Protein AF-A0A5A7S5S2-F1 (afdb_monomer)

Radius of gyration: 29.81 Å; Cα contacts (8 Å, |Δi|>4): 271; chains: 1; bounding box: 76×68×66 Å

Foldseek 3Di:
DPDDDDDAAPPRDPVVNLVVLLVVLLVCLVPQKDKDFPVNLVVSQVVNQVLLVLLLVLDPVSLVVNCVRHVDVVSSCSSNVPSNVLCNQPDTPQKDKAWDQADPPPSGTMIMIGGDNDDVVVVVVVVVVVVVVVVVVVVVVVVVVVPPPPDDDDDDDDDDDDDDDDDDDDPDDDDDDDDDDPDQPQKDAQDPVLDDDPQFQKAADPVQLAIDHPPDPCSVVDRGRMTGNDPVSSVVVVRDHDPVPDDD

Sequence (248 aa):
MPKPKKGARFGGSASHQKAIFANLATALFEHGRITTTESKAKALRPYAEKLVTHAKAGTLAHRREVLKVIRNKDVVHALFAEIGPSFADRDGGYTRIIKTVPRKGDNAPMAIIELVREKTASNEATRATRAAASKKATAAAAADDQNVVAAVEADATEAEVANADAVAEGVTDESSAAAATELPAGAHAPLEDGSQPEGFPIKGNADSKLYHVPDSRFYNSTVAEIWFATADDAEAAGYLLPPSQRES

Solvent-accessible surface area (backbone atoms only — not comparable to full-atom values): 15188 Å² total; per-residue (Å²): 131,63,87,76,78,83,74,88,50,55,83,77,34,74,68,47,30,51,51,54,49,32,52,52,46,46,49,30,67,66,64,38,52,42,79,43,43,38,72,56,48,65,63,40,47,63,51,47,48,52,53,46,53,37,20,50,66,65,43,75,69,37,54,56,57,47,49,75,58,42,80,56,63,66,51,53,44,47,37,46,72,49,53,8,61,75,42,64,85,46,95,66,79,54,63,47,79,46,81,50,75,54,40,89,91,80,63,45,56,23,19,36,38,30,57,63,84,75,61,54,72,66,48,52,57,53,47,51,52,50,53,51,51,51,51,50,52,53,52,52,58,60,59,58,70,72,67,70,87,83,74,90,78,86,87,89,80,89,82,87,87,83,90,86,80,85,85,82,89,80,91,77,86,87,83,89,90,82,79,92,68,89,67,54,79,59,50,43,72,54,43,100,82,68,48,83,57,91,77,30,68,26,36,24,30,76,90,77,34,32,41,34,49,73,91,43,95,55,36,86,78,55,76,53,61,32,27,15,50,47,72,67,37,34,44,75,68,65,28,38,70,47,80,92,70,50,86,129

Structure (mmCIF, N/CA/C/O backbone):
data_AF-A0A5A7S5S2-F1
#
_entry.id   AF-A0A5A7S5S2-F1
#
loop_
_atom_site.group_PDB
_atom_site.id
_atom_site.type_symbol
_atom_site.label_atom_id
_atom_site.label_alt_id
_atom_site.label_comp_id
_atom_site.label_asym_id
_atom_site.label_entity_id
_atom_site.label_seq_id
_atom_site.pdbx_PDB_ins_code
_atom_site.Cartn_x
_atom_site.Cartn_y
_atom_site.Cartn_z
_atom_site.occupancy
_atom_site.B_iso_or_equiv
_atom_site.auth_seq_id
_atom_site.auth_comp_id
_atom_site.auth_asym_id
_atom_site.auth_atom_id
_atom_site.pdbx_PDB_model_num
ATOM 1 N N . MET A 1 1 ? 4.058 13.117 6.324 1.00 59.97 1 MET A N 1
ATOM 2 C CA . MET A 1 1 ? 4.806 12.327 5.305 1.00 59.97 1 MET A CA 1
ATOM 3 C C . MET A 1 1 ? 5.919 11.507 5.963 1.00 59.97 1 MET A C 1
ATOM 5 O O . MET A 1 1 ? 6.352 11.876 7.048 1.00 59.97 1 MET A O 1
ATOM 9 N N . PRO A 1 2 ? 6.326 10.346 5.420 1.00 80.44 2 PRO A N 1
ATOM 10 C CA . PRO A 1 2 ? 7.501 9.610 5.899 1.00 80.44 2 PRO A CA 1
ATOM 11 C C . PRO A 1 2 ? 8.802 10.374 5.602 1.00 80.44 2 PRO A C 1
ATOM 13 O O . PRO A 1 2 ? 8.800 11.301 4.788 1.00 80.44 2 PRO A O 1
ATOM 16 N N . LYS A 1 3 ? 9.905 9.983 6.258 1.00 88.50 3 LYS A N 1
ATOM 17 C CA . LYS A 1 3 ? 11.232 10.572 6.026 1.00 88.50 3 LYS A CA 1
ATOM 18 C C . LYS A 1 3 ? 11.560 10.510 4.527 1.00 88.50 3 LYS A C 1
ATOM 20 O O . LYS A 1 3 ? 11.488 9.424 3.945 1.00 88.50 3 LYS A O 1
ATOM 25 N N . PRO A 1 4 ? 11.903 11.635 3.880 1.00 86.94 4 PRO A N 1
ATOM 26 C CA . PRO A 1 4 ? 12.200 11.627 2.459 1.00 86.94 4 PRO A CA 1
ATOM 27 C C . PRO A 1 4 ? 13.429 10.757 2.183 1.00 86.94 4 PRO A C 1
ATOM 29 O O . PRO A 1 4 ? 14.418 10.792 2.915 1.00 86.94 4 PRO A O 1
ATOM 32 N N . LYS A 1 5 ? 13.375 9.986 1.090 1.00 86.62 5 LYS A N 1
ATOM 33 C CA . LYS A 1 5 ? 14.526 9.213 0.599 1.00 86.62 5 LYS A CA 1
ATOM 34 C C . LYS A 1 5 ? 15.728 10.145 0.379 1.00 86.62 5 LYS A C 1
ATOM 36 O O . LYS A 1 5 ? 15.541 11.224 -0.188 1.00 86.62 5 LYS A O 1
ATOM 41 N N . LYS A 1 6 ? 16.921 9.717 0.802 1.00 90.12 6 LYS A N 1
ATOM 42 C CA . LYS A 1 6 ? 18.202 10.335 0.424 1.00 90.12 6 LYS A CA 1
ATOM 43 C C . LYS A 1 6 ? 18.625 9.803 -0.955 1.00 90.12 6 LYS A C 1
ATOM 45 O O . LYS A 1 6 ? 18.537 8.599 -1.186 1.00 90.12 6 LYS A O 1
ATOM 50 N N . GLY A 1 7 ? 19.052 10.685 -1.858 1.00 90.31 7 GLY A N 1
ATOM 51 C CA . GLY A 1 7 ? 19.433 10.336 -3.233 1.00 90.31 7 GLY A CA 1
ATOM 52 C C . GLY A 1 7 ? 18.264 10.294 -4.227 1.00 90.31 7 GLY A C 1
ATOM 53 O O . GLY A 1 7 ? 17.190 10.849 -3.973 1.00 90.31 7 GLY A O 1
ATOM 54 N N . ALA A 1 8 ? 18.486 9.636 -5.369 1.00 92.38 8 ALA A N 1
ATOM 55 C CA . ALA A 1 8 ? 17.553 9.617 -6.495 1.00 92.38 8 ALA A CA 1
ATOM 56 C C . ALA A 1 8 ? 16.168 9.058 -6.120 1.00 92.38 8 ALA A C 1
ATOM 58 O O . ALA A 1 8 ? 16.035 8.058 -5.399 1.00 92.38 8 ALA A O 1
ATOM 59 N N . ARG A 1 9 ? 15.119 9.712 -6.627 1.00 93.62 9 ARG A N 1
ATOM 60 C CA . ARG A 1 9 ? 13.711 9.346 -6.410 1.00 93.62 9 ARG A CA 1
ATOM 61 C C . ARG A 1 9 ? 13.328 8.134 -7.262 1.00 93.62 9 ARG A C 1
ATOM 63 O O . ARG A 1 9 ? 13.942 7.862 -8.290 1.00 93.62 9 ARG A O 1
ATOM 70 N N . PHE A 1 10 ? 12.317 7.385 -6.829 1.00 93.12 10 PHE A N 1
ATOM 71 C CA . PHE A 1 10 ? 11.791 6.283 -7.645 1.00 93.12 10 PHE A CA 1
ATOM 72 C C . PHE A 1 10 ? 11.030 6.848 -8.850 1.00 93.12 10 PHE A C 1
ATOM 74 O O . PHE A 1 10 ? 10.242 7.773 -8.687 1.00 93.12 10 PHE A O 1
ATOM 81 N N . GLY A 1 11 ? 11.264 6.306 -10.048 1.00 92.19 11 GLY A N 1
ATOM 82 C CA . GLY A 1 11 ? 10.633 6.811 -11.275 1.00 92.19 11 GLY A CA 1
ATOM 83 C C . GLY A 1 11 ? 11.195 8.148 -11.780 1.00 92.19 11 GLY A C 1
ATOM 84 O O . GLY A 1 11 ? 10.551 8.806 -12.590 1.00 92.19 11 GLY A O 1
ATOM 85 N N . GLY A 1 12 ? 12.366 8.577 -11.292 1.00 93.38 12 GLY A N 1
ATOM 86 C CA . GLY A 1 12 ? 13.094 9.755 -11.783 1.00 93.38 12 GLY A CA 1
ATOM 87 C C . GLY A 1 12 ? 12.667 11.094 -11.171 1.00 93.38 12 GLY A C 1
ATOM 88 O O . GLY A 1 12 ? 13.516 11.951 -10.947 1.00 93.38 12 GLY A O 1
ATOM 89 N N . SER A 1 13 ? 11.392 11.269 -10.808 1.00 95.12 13 SER A N 1
ATOM 90 C CA . SER A 1 13 ? 10.869 12.531 -10.263 1.00 95.12 13 SER A CA 1
ATOM 91 C C . SER A 1 13 ? 10.070 12.350 -8.967 1.00 95.12 13 SER A C 1
ATOM 93 O O . SER A 1 13 ? 9.613 11.259 -8.619 1.00 95.12 13 SER A O 1
ATOM 95 N N . ALA A 1 14 ? 9.884 13.441 -8.217 1.00 93.56 14 ALA A N 1
ATOM 96 C CA . ALA A 1 14 ? 9.112 13.417 -6.973 1.00 93.56 14 ALA A CA 1
ATOM 97 C C . ALA A 1 14 ? 7.609 13.180 -7.207 1.00 93.56 14 ALA A C 1
ATOM 99 O O . ALA A 1 14 ? 6.961 12.526 -6.388 1.00 93.56 14 ALA A O 1
ATOM 100 N N . SER A 1 15 ? 7.052 13.696 -8.307 1.00 95.06 15 SER A N 1
ATOM 101 C CA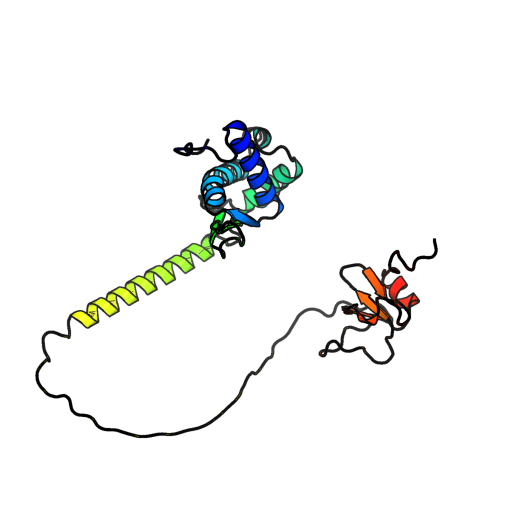 . SER A 1 15 ? 5.654 13.468 -8.690 1.00 95.06 15 SER A CA 1
ATOM 102 C C . SER A 1 15 ? 5.418 12.004 -9.056 1.00 95.06 15 SER A C 1
ATOM 104 O O . SER A 1 15 ? 4.487 11.391 -8.534 1.00 95.06 15 SER A O 1
ATOM 106 N N . HIS A 1 16 ? 6.310 11.412 -9.854 1.00 96.38 16 HIS A N 1
ATOM 107 C CA . HIS A 1 16 ? 6.206 10.010 -10.246 1.00 96.38 16 HIS A CA 1
ATOM 108 C C . HIS A 1 16 ? 6.364 9.077 -9.039 1.00 96.38 16 HIS A C 1
ATOM 110 O O . HIS A 1 16 ? 5.568 8.157 -8.862 1.00 96.38 16 HIS A O 1
ATOM 116 N N . GLN A 1 17 ? 7.301 9.364 -8.128 1.00 95.19 17 GLN A N 1
ATOM 117 C CA . GLN A 1 17 ? 7.431 8.592 -6.891 1.00 95.19 17 GLN A CA 1
ATOM 118 C C . GLN A 1 17 ? 6.134 8.588 -6.061 1.00 95.19 17 GLN A C 1
ATOM 120 O O . GLN A 1 17 ? 5.762 7.547 -5.518 1.00 95.19 17 GLN A O 1
ATOM 125 N N . LYS A 1 18 ? 5.447 9.735 -5.951 1.00 94.19 18 LYS A N 1
ATOM 126 C CA . LYS A 1 18 ? 4.162 9.822 -5.236 1.00 94.19 18 LYS A CA 1
ATOM 127 C C . LYS A 1 18 ? 3.100 8.938 -5.894 1.00 94.19 18 LYS A C 1
ATOM 129 O O . LYS A 1 18 ? 2.412 8.217 -5.179 1.00 94.19 18 LYS A O 1
ATOM 134 N N . ALA A 1 19 ? 3.005 8.956 -7.224 1.00 95.88 19 ALA A N 1
ATOM 135 C CA . ALA A 1 19 ? 2.066 8.116 -7.968 1.00 95.88 19 ALA A CA 1
ATOM 136 C C . ALA A 1 19 ? 2.369 6.617 -7.797 1.00 95.88 19 ALA A C 1
ATOM 138 O O . ALA A 1 19 ? 1.467 5.841 -7.498 1.00 95.88 19 ALA A O 1
ATOM 139 N N . ILE A 1 20 ? 3.646 6.220 -7.881 1.00 96.31 20 ILE A N 1
ATOM 140 C CA . ILE A 1 20 ? 4.076 4.830 -7.660 1.00 96.31 20 ILE A CA 1
ATOM 141 C C . ILE A 1 20 ? 3.638 4.341 -6.275 1.00 96.31 20 ILE A C 1
ATOM 143 O O . ILE A 1 20 ? 3.109 3.241 -6.154 1.00 96.31 20 ILE A O 1
ATOM 147 N N . PHE A 1 21 ? 3.846 5.138 -5.225 1.00 95.94 21 PHE A N 1
ATOM 148 C CA . PHE A 1 21 ? 3.463 4.734 -3.870 1.00 95.94 21 PHE A CA 1
ATOM 149 C C . PHE A 1 21 ? 1.956 4.737 -3.633 1.00 95.94 21 PHE A C 1
ATOM 151 O O . PHE A 1 21 ? 1.479 3.851 -2.932 1.00 95.94 21 PHE A O 1
ATOM 158 N N . ALA A 1 22 ? 1.208 5.664 -4.234 1.00 96.81 22 ALA A N 1
ATOM 159 C CA . ALA A 1 22 ? -0.251 5.632 -4.184 1.00 96.81 22 ALA A CA 1
ATOM 160 C C . ALA A 1 22 ? -0.797 4.350 -4.836 1.00 96.81 22 ALA A C 1
ATOM 162 O O . ALA A 1 22 ? -1.612 3.656 -4.231 1.00 96.81 22 ALA A O 1
ATOM 163 N N . ASN A 1 23 ? -0.283 3.982 -6.014 1.00 97.44 23 ASN A N 1
ATOM 164 C CA . ASN A 1 23 ? -0.703 2.772 -6.722 1.00 97.44 23 ASN A CA 1
ATOM 165 C C . ASN A 1 23 ? -0.304 1.500 -5.963 1.00 97.44 23 ASN A C 1
ATOM 167 O O . ASN A 1 23 ? -1.125 0.606 -5.795 1.00 97.44 23 ASN A O 1
ATOM 171 N N . LEU A 1 24 ? 0.926 1.430 -5.438 1.00 97.69 24 LEU A N 1
ATOM 172 C CA . LEU A 1 24 ? 1.369 0.279 -4.644 1.00 97.69 24 LEU A CA 1
ATOM 173 C C . LEU A 1 24 ? 0.587 0.130 -3.333 1.00 97.69 24 LEU A C 1
ATOM 175 O O . LEU A 1 24 ? 0.292 -0.991 -2.940 1.00 97.69 24 LEU A O 1
ATOM 179 N N . ALA A 1 25 ? 0.256 1.231 -2.652 1.00 97.44 25 ALA A N 1
ATOM 180 C CA . ALA A 1 25 ? -0.578 1.180 -1.452 1.00 97.44 25 ALA A CA 1
ATOM 181 C C . ALA A 1 25 ? -2.005 0.727 -1.784 1.00 97.44 25 ALA A C 1
ATOM 183 O O . ALA A 1 25 ? -2.561 -0.084 -1.054 1.00 97.44 25 ALA A O 1
ATOM 184 N N . THR A 1 26 ? -2.562 1.207 -2.901 1.00 98.06 26 THR A N 1
ATOM 185 C CA . THR A 1 26 ? -3.885 0.786 -3.386 1.00 98.06 26 THR A CA 1
ATOM 186 C C . THR A 1 26 ? -3.904 -0.724 -3.630 1.00 98.06 26 THR A C 1
ATOM 188 O O . THR A 1 26 ? -4.699 -1.418 -3.009 1.00 98.06 26 THR A O 1
ATOM 191 N N . ALA A 1 27 ? -2.947 -1.245 -4.405 1.00 97.94 27 ALA A N 1
ATOM 192 C CA . ALA A 1 27 ? -2.833 -2.679 -4.682 1.00 97.94 27 ALA A CA 1
ATOM 193 C C . ALA A 1 27 ? -2.570 -3.521 -3.419 1.00 97.94 27 ALA A C 1
ATOM 195 O O . ALA A 1 27 ? -3.074 -4.634 -3.291 1.00 97.94 27 ALA A O 1
ATOM 196 N N . LEU A 1 28 ? -1.786 -3.001 -2.464 1.00 97.62 28 LEU A N 1
ATOM 197 C CA . LEU A 1 28 ? -1.538 -3.685 -1.193 1.00 97.62 28 LEU A CA 1
ATOM 198 C C . LEU A 1 28 ? -2.816 -3.831 -0.364 1.00 97.62 28 LEU A C 1
ATOM 200 O O . LEU A 1 28 ? -3.008 -4.876 0.244 1.00 97.62 28 LEU A O 1
ATOM 204 N N . PHE A 1 29 ? -3.664 -2.805 -0.306 1.00 97.25 29 PHE A N 1
ATOM 205 C CA . PHE A 1 29 ? -4.912 -2.873 0.457 1.00 97.25 29 PHE A CA 1
ATOM 206 C C . PHE A 1 29 ? -6.007 -3.650 -0.269 1.00 97.25 29 PHE A C 1
ATOM 208 O O . PHE A 1 29 ? -6.814 -4.288 0.390 1.00 97.25 29 PHE A O 1
ATOM 215 N N . GLU A 1 30 ? -5.997 -3.644 -1.599 1.00 96.69 30 GLU A N 1
ATOM 216 C CA . GLU A 1 30 ? -6.936 -4.409 -2.419 1.00 96.69 30 GLU A CA 1
ATOM 217 C C . GLU A 1 30 ? -6.673 -5.920 -2.351 1.00 96.69 30 GLU A C 1
ATOM 219 O O . GLU A 1 30 ? -7.595 -6.702 -2.153 1.00 96.69 30 GLU A O 1
ATOM 224 N N . HIS A 1 31 ? -5.410 -6.346 -2.456 1.00 97.00 31 HIS A N 1
ATOM 225 C CA . HIS A 1 31 ? -5.064 -7.774 -2.496 1.00 97.00 31 HIS A CA 1
ATOM 226 C C . HIS A 1 31 ? -4.508 -8.319 -1.173 1.00 97.00 31 HIS A C 1
ATOM 228 O O . HIS A 1 31 ? -4.378 -9.528 -0.987 1.00 97.00 31 HIS A O 1
ATOM 234 N N . GLY A 1 32 ? -4.093 -7.449 -0.250 1.00 95.88 32 GLY A N 1
ATOM 235 C CA . GLY A 1 32 ? -3.456 -7.816 1.020 1.00 95.88 32 GLY A CA 1
ATOM 236 C C . GLY A 1 32 ? -1.998 -8.285 0.912 1.00 95.88 32 GLY A C 1
ATOM 237 O O . GLY A 1 32 ? -1.279 -8.265 1.915 1.00 95.88 32 GLY A O 1
ATOM 238 N N . ARG A 1 33 ? -1.532 -8.675 -0.282 1.00 97.00 33 ARG A N 1
ATOM 239 C CA . ARG A 1 33 ? -0.166 -9.141 -0.567 1.00 97.00 33 ARG A CA 1
ATOM 240 C C . ARG A 1 33 ? 0.249 -8.731 -1.980 1.00 97.00 33 ARG A C 1
ATOM 242 O O . ARG A 1 33 ? -0.480 -8.989 -2.930 1.00 97.00 33 ARG A O 1
ATOM 249 N N . ILE A 1 34 ? 1.441 -8.147 -2.131 1.00 98.12 34 ILE A N 1
ATOM 250 C CA . ILE A 1 34 ? 2.009 -7.790 -3.443 1.00 98.12 34 ILE A CA 1
ATOM 251 C C . ILE A 1 34 ? 3.499 -8.129 -3.536 1.00 98.12 34 ILE A C 1
ATOM 253 O O . ILE A 1 34 ? 4.247 -8.013 -2.563 1.00 98.12 34 ILE A O 1
ATOM 257 N N . THR A 1 35 ? 3.952 -8.473 -4.740 1.00 97.88 35 THR A N 1
ATOM 258 C CA . THR A 1 35 ? 5.363 -8.751 -5.043 1.00 97.88 35 THR A CA 1
ATOM 259 C C . THR A 1 35 ? 5.990 -7.554 -5.754 1.00 97.88 35 THR A C 1
ATOM 261 O O . THR A 1 35 ? 5.503 -7.097 -6.786 1.00 97.88 35 THR A O 1
ATOM 264 N N . THR A 1 36 ? 7.083 -7.011 -5.219 1.00 97.88 36 THR A N 1
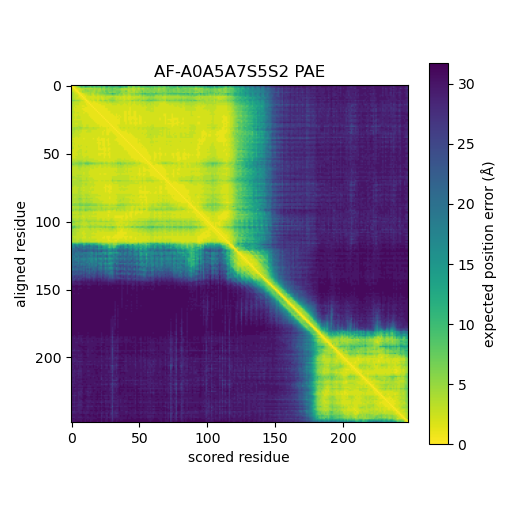ATOM 265 C CA . THR A 1 36 ? 7.764 -5.834 -5.781 1.00 97.88 36 THR A CA 1
ATOM 266 C C . THR A 1 36 ? 9.272 -5.886 -5.529 1.00 97.88 36 THR A C 1
ATOM 268 O O . THR A 1 36 ? 9.792 -6.876 -5.027 1.00 97.88 36 THR A O 1
ATOM 271 N N . THR A 1 37 ? 10.017 -4.847 -5.909 1.00 97.69 37 THR A N 1
ATOM 272 C CA . THR A 1 37 ? 11.450 -4.779 -5.588 1.00 97.69 37 THR A CA 1
ATOM 273 C C . THR A 1 37 ? 11.650 -4.474 -4.104 1.00 97.69 37 THR A C 1
ATOM 275 O O . THR A 1 37 ? 10.914 -3.674 -3.519 1.00 97.69 37 THR A O 1
ATOM 278 N N . GLU A 1 38 ? 12.689 -5.039 -3.491 1.00 97.69 38 GLU A N 1
ATOM 279 C CA . GLU A 1 38 ? 12.979 -4.874 -2.059 1.00 97.69 38 GLU A CA 1
ATOM 280 C C . GLU A 1 38 ? 13.066 -3.391 -1.659 1.00 97.69 38 GLU A C 1
ATOM 282 O O . GLU A 1 38 ? 12.542 -2.964 -0.627 1.00 97.69 38 GLU A O 1
ATOM 287 N N . SER A 1 39 ? 13.678 -2.573 -2.518 1.00 96.06 39 SER A N 1
ATOM 288 C CA . SER A 1 39 ? 13.818 -1.132 -2.311 1.00 96.06 39 SER A CA 1
ATOM 289 C C . SER A 1 39 ? 12.476 -0.389 -2.297 1.00 96.06 39 SER A C 1
ATOM 291 O O . SER A 1 39 ? 12.296 0.519 -1.480 1.00 96.06 39 SER A O 1
ATOM 293 N N . LYS A 1 40 ? 11.522 -0.777 -3.156 1.00 96.50 40 LYS A N 1
ATOM 294 C CA . LYS A 1 40 ? 10.164 -0.211 -3.173 1.00 96.50 40 LYS A CA 1
ATOM 295 C C . LYS A 1 40 ? 9.369 -0.684 -1.962 1.00 96.50 40 LYS A C 1
ATOM 297 O O . LYS A 1 40 ? 8.758 0.152 -1.305 1.00 96.50 40 LYS A O 1
ATOM 302 N N . ALA A 1 41 ? 9.442 -1.971 -1.614 1.00 97.69 41 ALA A N 1
ATOM 303 C CA . ALA A 1 41 ? 8.767 -2.526 -0.440 1.00 97.69 41 ALA A CA 1
ATOM 304 C C . ALA A 1 41 ? 9.204 -1.814 0.852 1.00 97.69 41 ALA A C 1
ATOM 306 O O . ALA A 1 41 ? 8.370 -1.316 1.608 1.00 97.69 41 ALA A O 1
ATOM 307 N N . LYS A 1 42 ? 10.519 -1.665 1.073 1.00 96.00 42 LYS A N 1
ATOM 308 C CA . LYS A 1 42 ? 11.072 -0.954 2.241 1.00 96.00 42 LYS A CA 1
ATOM 309 C C . LYS A 1 42 ? 10.604 0.498 2.325 1.00 96.00 42 LYS A C 1
ATOM 311 O O . LYS A 1 42 ? 10.324 0.988 3.416 1.00 96.00 42 LYS A O 1
ATOM 316 N N . ALA A 1 43 ? 10.515 1.185 1.188 1.00 95.75 43 ALA A N 1
ATOM 317 C CA . ALA A 1 43 ? 10.055 2.568 1.143 1.00 95.75 43 ALA A CA 1
ATOM 318 C C . ALA A 1 43 ? 8.527 2.706 1.283 1.00 95.75 43 ALA A C 1
ATOM 320 O O . ALA A 1 43 ? 8.061 3.732 1.780 1.00 95.75 43 ALA A O 1
ATOM 321 N N . LEU A 1 44 ? 7.761 1.684 0.882 1.00 96.50 44 LEU A N 1
ATOM 322 C CA . LEU A 1 44 ? 6.305 1.639 1.005 1.00 96.50 44 LEU A CA 1
ATOM 323 C C . LEU A 1 44 ? 5.851 1.437 2.456 1.00 96.50 44 LEU A C 1
ATOM 325 O O . LEU A 1 44 ? 4.848 2.021 2.848 1.00 96.50 44 LEU A O 1
ATOM 329 N N . ARG A 1 45 ? 6.596 0.685 3.277 1.00 96.25 45 ARG A N 1
ATOM 330 C CA . ARG A 1 45 ? 6.249 0.414 4.689 1.00 96.25 45 ARG A CA 1
ATOM 331 C C . ARG A 1 45 ? 5.809 1.646 5.492 1.00 96.25 45 ARG A C 1
ATOM 333 O O . ARG A 1 45 ? 4.658 1.682 5.914 1.00 96.25 45 ARG A O 1
ATOM 340 N N . PRO A 1 46 ? 6.637 2.697 5.667 1.00 96.12 46 PRO A N 1
ATOM 341 C CA . PRO A 1 46 ? 6.248 3.855 6.476 1.00 96.12 46 PRO A CA 1
ATOM 342 C C . PRO A 1 46 ? 5.140 4.701 5.831 1.00 96.12 46 PRO A C 1
ATOM 344 O O . PRO A 1 46 ? 4.630 5.630 6.456 1.00 96.12 46 PRO A O 1
ATOM 347 N N . TYR A 1 47 ? 4.816 4.445 4.564 1.00 96.00 47 TYR A N 1
ATOM 348 C CA . TYR A 1 47 ? 3.719 5.085 3.855 1.00 96.00 47 TYR A CA 1
ATOM 349 C C . TYR A 1 47 ? 2.404 4.340 4.103 1.00 96.00 47 TYR A C 1
ATOM 351 O O . TYR A 1 47 ? 1.450 4.951 4.577 1.00 96.00 47 TYR A O 1
ATOM 359 N N . ALA A 1 48 ? 2.387 3.024 3.871 1.00 96.81 48 ALA A N 1
ATOM 360 C CA . ALA A 1 48 ? 1.237 2.161 4.118 1.00 96.81 48 ALA A CA 1
ATOM 361 C C . ALA A 1 48 ? 0.863 2.122 5.607 1.00 96.81 48 ALA A C 1
ATOM 363 O O . ALA A 1 48 ? -0.308 2.272 5.938 1.00 96.81 48 ALA A O 1
ATOM 364 N N . GLU A 1 49 ? 1.843 2.029 6.514 1.00 96.25 49 GLU A N 1
ATOM 365 C CA . GLU A 1 49 ? 1.575 2.003 7.958 1.00 96.25 49 GLU A CA 1
ATOM 366 C C . GLU A 1 49 ? 0.844 3.261 8.439 1.00 96.25 49 GLU A C 1
ATOM 368 O O . GLU A 1 49 ? -0.072 3.159 9.245 1.00 96.25 49 GLU A O 1
ATOM 373 N N . LYS A 1 50 ? 1.172 4.442 7.898 1.00 95.81 50 LYS A N 1
ATOM 374 C CA . LYS A 1 50 ? 0.465 5.685 8.246 1.00 95.81 50 LYS A CA 1
ATOM 375 C C . LYS A 1 50 ? -0.983 5.680 7.768 1.00 95.81 50 LYS A C 1
ATOM 377 O O . LYS A 1 50 ? -1.849 6.169 8.484 1.00 95.81 50 LYS A O 1
ATOM 382 N N . LEU A 1 51 ? -1.250 5.130 6.583 1.00 96.69 51 LEU A N 1
ATOM 383 C CA . LEU A 1 51 ? -2.614 5.004 6.063 1.00 96.69 51 LEU A CA 1
ATOM 384 C C . LEU A 1 51 ? -3.444 4.046 6.925 1.00 96.69 51 LEU A C 1
ATOM 386 O O . LEU A 1 51 ? -4.582 4.369 7.250 1.00 96.69 51 LEU A O 1
ATOM 390 N N . VAL A 1 52 ? -2.855 2.933 7.374 1.00 96.50 52 VAL A N 1
ATOM 391 C CA . VAL A 1 52 ? -3.508 2.016 8.324 1.00 96.50 52 VAL A CA 1
ATOM 392 C C . VAL A 1 52 ? -3.742 2.694 9.677 1.00 96.50 52 VAL A C 1
ATOM 394 O O . VAL A 1 52 ? -4.822 2.558 10.237 1.00 96.50 52 VAL A O 1
ATOM 397 N N . THR A 1 53 ? -2.801 3.499 10.182 1.00 96.31 53 THR A N 1
ATOM 398 C CA . THR A 1 53 ? -3.012 4.277 11.417 1.00 96.31 53 THR A CA 1
ATOM 399 C C . THR A 1 53 ? -4.187 5.253 11.293 1.00 96.31 53 THR A C 1
ATOM 401 O O . THR A 1 53 ? -5.000 5.355 12.208 1.00 96.31 53 THR A O 1
ATOM 404 N N . HIS A 1 54 ? -4.319 5.945 10.158 1.00 96.31 54 HIS A N 1
ATOM 405 C CA . HIS A 1 54 ? -5.480 6.798 9.885 1.00 96.31 54 HIS A CA 1
ATOM 406 C C . HIS A 1 54 ? -6.787 5.996 9.831 1.00 96.31 54 HIS A C 1
ATOM 408 O O . HIS A 1 54 ? -7.810 6.457 10.337 1.00 96.31 54 HIS A O 1
ATOM 414 N N . ALA A 1 55 ? -6.741 4.791 9.259 1.00 96.38 55 ALA A N 1
ATOM 415 C CA . ALA A 1 55 ? -7.878 3.883 9.199 1.00 96.38 55 ALA A CA 1
ATOM 416 C C . ALA A 1 55 ? -8.317 3.399 10.588 1.00 96.38 55 ALA A C 1
ATOM 418 O O . ALA A 1 55 ? -9.502 3.464 10.900 1.00 96.38 55 ALA A O 1
ATOM 419 N N . LYS A 1 56 ? -7.359 3.014 11.445 1.00 95.31 56 LYS A N 1
ATOM 420 C CA . LYS A 1 56 ? -7.581 2.617 12.848 1.00 95.31 56 LYS A CA 1
ATOM 421 C C . LYS A 1 56 ? -8.284 3.717 13.652 1.00 95.31 56 LYS A C 1
ATOM 423 O O . LYS A 1 56 ? -9.148 3.420 14.465 1.00 95.31 56 LYS A O 1
ATOM 428 N N . ALA A 1 57 ? -7.952 4.986 13.406 1.00 94.25 57 ALA A N 1
ATOM 429 C CA . ALA A 1 57 ? -8.594 6.118 14.079 1.00 94.25 57 ALA A CA 1
ATOM 430 C C . ALA A 1 57 ? -10.028 6.413 13.582 1.00 94.25 57 ALA A C 1
ATOM 432 O O . ALA A 1 57 ? -10.814 7.017 14.305 1.00 94.25 57 ALA A O 1
ATOM 433 N N . GLY A 1 58 ? -10.385 6.034 12.349 1.00 93.12 58 GLY A N 1
ATOM 434 C CA . GLY A 1 58 ? -11.778 5.994 11.879 1.00 93.12 58 GLY A CA 1
ATOM 435 C C . GLY A 1 58 ? -12.495 7.329 11.603 1.00 93.12 58 GLY A C 1
ATOM 436 O O . GLY A 1 58 ? -13.619 7.310 11.099 1.00 93.12 58 GLY A O 1
ATOM 437 N N . THR A 1 59 ? -11.888 8.489 11.879 1.00 95.88 59 THR A N 1
ATOM 438 C CA . THR A 1 59 ? -12.571 9.798 11.785 1.00 95.88 59 THR A CA 1
ATOM 439 C C . THR A 1 59 ? -12.816 10.280 10.344 1.00 95.88 59 THR A C 1
ATOM 441 O O . THR A 1 59 ? -12.100 9.926 9.401 1.00 95.88 59 THR A O 1
ATOM 444 N N . LEU A 1 60 ? -13.800 11.173 10.163 1.00 96.25 60 LEU A N 1
ATOM 445 C CA . LEU A 1 60 ? -14.084 11.835 8.877 1.00 96.25 60 LEU A CA 1
ATOM 446 C C . LEU A 1 60 ? -12.858 12.587 8.328 1.00 96.25 60 LEU A C 1
ATOM 448 O O . LEU A 1 60 ? -12.595 12.563 7.124 1.00 96.25 60 LEU A O 1
ATOM 452 N N . ALA A 1 61 ? -12.104 13.252 9.209 1.00 97.12 61 ALA A N 1
ATOM 453 C CA . ALA A 1 61 ? -10.892 13.974 8.838 1.00 97.12 61 ALA A CA 1
ATOM 454 C C . ALA A 1 61 ? -9.848 13.020 8.241 1.00 97.12 61 ALA A C 1
ATOM 456 O O . ALA A 1 61 ? -9.328 13.286 7.159 1.00 97.12 61 ALA A O 1
ATOM 457 N N . HIS A 1 62 ? -9.631 11.863 8.870 1.00 96.88 62 HIS A N 1
ATOM 458 C CA . HIS A 1 62 ? -8.699 10.855 8.370 1.00 96.88 62 HIS A CA 1
ATOM 459 C C . HIS A 1 62 ? -9.143 10.230 7.048 1.00 96.88 62 HIS A C 1
ATOM 461 O O . HIS A 1 62 ? -8.315 10.056 6.156 1.00 96.88 62 HIS A O 1
ATOM 467 N N . ARG A 1 63 ? -10.444 9.975 6.849 1.00 96.19 63 ARG A N 1
ATOM 468 C CA . ARG A 1 63 ? -10.954 9.526 5.538 1.00 96.19 63 ARG A CA 1
ATOM 469 C C . ARG A 1 63 ? -10.629 10.536 4.433 1.00 96.19 63 ARG A C 1
ATOM 471 O O . ARG A 1 63 ? -10.156 10.154 3.365 1.00 96.19 63 ARG A O 1
ATOM 478 N N . ARG A 1 64 ? -10.810 11.836 4.699 1.00 96.56 64 ARG A N 1
ATOM 479 C CA . ARG A 1 64 ? -10.452 12.914 3.757 1.00 96.56 64 ARG A CA 1
ATOM 480 C C . ARG A 1 64 ? -8.946 12.993 3.504 1.00 96.56 64 ARG A C 1
ATOM 482 O O . ARG A 1 64 ? -8.541 13.289 2.385 1.00 96.56 64 ARG A O 1
ATOM 489 N N . GLU A 1 65 ? -8.112 12.740 4.510 1.00 95.69 65 GLU A N 1
ATOM 490 C CA . GLU A 1 65 ? -6.654 12.681 4.346 1.00 95.69 65 GLU A CA 1
ATOM 491 C C . GLU A 1 65 ? -6.220 11.510 3.464 1.00 95.69 65 GLU A C 1
ATOM 493 O O . GLU A 1 65 ? -5.411 11.705 2.555 1.00 95.69 65 GLU A O 1
ATOM 498 N N . VAL A 1 66 ? -6.790 10.322 3.677 1.00 96.81 66 VAL A N 1
ATOM 499 C CA . VAL A 1 66 ? -6.506 9.134 2.863 1.00 96.81 66 VAL A CA 1
ATOM 500 C C . VAL A 1 66 ? -6.954 9.342 1.412 1.00 96.81 66 VAL A C 1
ATOM 502 O O . VAL A 1 66 ? -6.199 9.012 0.499 1.00 96.81 66 VAL A O 1
ATOM 505 N N . LEU A 1 67 ? -8.106 9.980 1.177 1.00 96.75 67 LEU A N 1
ATOM 506 C CA . LEU A 1 67 ? -8.614 10.283 -0.172 1.00 96.75 67 LEU A CA 1
ATOM 507 C C . LEU A 1 67 ? -7.725 11.243 -0.983 1.00 96.75 67 LEU A C 1
ATOM 509 O O . LEU A 1 67 ? -7.771 11.240 -2.212 1.00 96.75 67 LEU A O 1
ATOM 513 N N . LYS A 1 68 ? -6.870 12.047 -0.333 1.00 95.31 68 LYS A N 1
ATOM 514 C CA . LYS A 1 68 ? -5.855 12.860 -1.042 1.00 95.31 68 LYS A CA 1
ATOM 515 C C . LYS A 1 68 ? -4.780 11.991 -1.702 1.00 95.31 68 LYS A C 1
ATOM 517 O O . LYS A 1 68 ? -4.056 12.462 -2.579 1.00 95.31 68 LYS A O 1
ATOM 522 N N . VAL A 1 69 ? -4.639 10.753 -1.236 1.00 93.81 69 VAL A N 1
ATOM 523 C CA . VAL A 1 69 ? -3.603 9.806 -1.638 1.00 93.81 69 VAL A CA 1
ATOM 524 C C . VAL A 1 69 ? -4.190 8.690 -2.498 1.00 93.81 69 VAL A C 1
ATOM 526 O O . VAL A 1 69 ? -3.784 8.536 -3.651 1.00 93.81 69 VAL A O 1
ATOM 529 N N . ILE A 1 70 ? -5.129 7.925 -1.940 1.00 95.25 70 ILE A N 1
ATOM 530 C CA . ILE A 1 70 ? -5.805 6.811 -2.607 1.00 95.25 70 ILE A CA 1
ATOM 531 C C . ILE A 1 70 ? -7.082 7.355 -3.234 1.00 95.25 70 ILE A C 1
ATOM 533 O O . ILE A 1 70 ? -7.969 7.838 -2.538 1.00 95.25 70 ILE A O 1
ATOM 537 N N . ARG A 1 71 ? -7.162 7.285 -4.564 1.00 93.00 71 ARG A N 1
ATOM 538 C CA . ARG A 1 71 ? -8.306 7.803 -5.327 1.00 93.00 71 ARG A CA 1
ATOM 539 C C . ARG A 1 71 ? -9.463 6.809 -5.429 1.00 93.00 71 ARG A C 1
ATOM 541 O O . ARG A 1 71 ? -10.597 7.237 -5.620 1.00 93.00 71 ARG A O 1
ATOM 548 N N . ASN A 1 72 ? -9.182 5.510 -5.317 1.00 95.94 72 ASN A N 1
ATOM 549 C CA . ASN A 1 72 ? -10.200 4.468 -5.389 1.00 95.94 72 ASN A CA 1
ATOM 550 C C . ASN A 1 72 ? -11.018 4.439 -4.085 1.00 95.94 72 ASN A C 1
ATOM 552 O O . ASN A 1 72 ? -10.464 4.219 -3.007 1.00 95.94 72 ASN A O 1
ATOM 556 N N . LYS A 1 73 ? -12.330 4.674 -4.190 1.00 96.75 73 LYS A N 1
ATOM 557 C CA . LYS A 1 73 ? -13.246 4.735 -3.043 1.00 96.75 73 LYS A CA 1
ATOM 558 C C . LYS A 1 73 ? -13.499 3.363 -2.423 1.00 96.75 73 LYS A C 1
ATOM 560 O O . LYS A 1 73 ? -13.653 3.304 -1.207 1.00 96.75 73 LYS A O 1
ATOM 565 N N . ASP A 1 74 ? -13.475 2.299 -3.216 1.00 97.25 74 ASP A N 1
ATOM 566 C CA . ASP A 1 74 ? -13.749 0.936 -2.754 1.00 97.25 74 ASP A CA 1
ATOM 567 C C . ASP A 1 74 ? -12.618 0.456 -1.845 1.00 97.25 74 ASP A C 1
ATOM 569 O O . ASP A 1 74 ? -12.846 -0.013 -0.733 1.00 97.25 74 ASP A O 1
ATOM 573 N N . VAL A 1 75 ? -11.372 0.728 -2.244 1.00 97.38 75 VAL A N 1
ATOM 574 C CA . VAL A 1 75 ? -10.191 0.436 -1.420 1.00 97.38 75 VAL A CA 1
ATOM 575 C C . VAL A 1 75 ? -10.188 1.264 -0.135 1.00 97.38 75 VAL A C 1
ATOM 577 O O . VAL A 1 75 ? -9.826 0.762 0.925 1.00 97.38 75 VAL A O 1
ATOM 580 N N . VAL A 1 76 ? -10.612 2.532 -0.190 1.00 97.31 76 VAL A N 1
ATOM 581 C CA . VAL A 1 76 ? -10.756 3.353 1.024 1.00 97.31 76 VAL A CA 1
ATOM 582 C C . VAL A 1 76 ? -11.862 2.806 1.925 1.00 97.31 76 VAL A C 1
ATOM 584 O O . VAL A 1 76 ? -11.702 2.814 3.143 1.00 97.31 76 VAL A O 1
ATOM 587 N N . HIS A 1 77 ? -12.961 2.309 1.362 1.00 97.19 77 HIS A N 1
ATOM 588 C CA . HIS A 1 77 ? -14.010 1.663 2.137 1.00 97.19 77 HIS A CA 1
ATOM 589 C C . HIS A 1 77 ? -13.477 0.415 2.851 1.00 97.19 77 HIS A C 1
ATOM 591 O O . HIS A 1 77 ? -13.527 0.381 4.079 1.00 97.19 77 HIS A O 1
ATOM 597 N N . ALA A 1 78 ? -12.869 -0.526 2.122 1.00 96.75 78 ALA A N 1
ATOM 598 C CA . ALA A 1 78 ? -12.266 -1.736 2.691 1.00 96.75 78 ALA A CA 1
ATOM 599 C C . ALA A 1 78 ? -11.205 -1.410 3.759 1.00 96.75 78 ALA A C 1
ATOM 601 O O . ALA A 1 78 ? -11.164 -2.013 4.834 1.00 96.75 78 ALA A O 1
ATOM 602 N N . LEU A 1 79 ? -10.389 -0.377 3.521 1.00 96.81 79 LEU A N 1
ATOM 603 C CA . LEU A 1 79 ? -9.372 0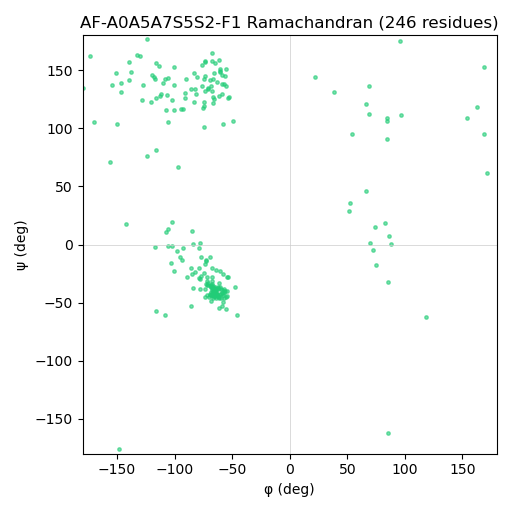.068 4.469 1.00 96.81 79 LEU A CA 1
ATOM 604 C C . LEU A 1 79 ? -9.971 0.490 5.822 1.00 96.81 79 LEU A C 1
ATOM 606 O O . LEU A 1 79 ? -9.403 0.162 6.860 1.00 96.81 79 LEU A O 1
ATOM 610 N N . PHE A 1 80 ? -11.092 1.215 5.831 1.00 97.12 80 PHE A N 1
ATOM 611 C CA . PHE A 1 80 ? -11.724 1.697 7.067 1.00 97.12 80 PHE A CA 1
ATOM 612 C C . PHE A 1 80 ? -12.741 0.718 7.667 1.00 97.12 80 PHE A C 1
ATOM 614 O O . PHE A 1 80 ? -12.955 0.760 8.875 1.00 97.12 80 PHE A O 1
ATOM 621 N N . ALA A 1 81 ? -13.384 -0.115 6.848 1.00 96.44 81 ALA A N 1
ATOM 622 C CA . ALA A 1 81 ? -14.407 -1.059 7.288 1.00 96.44 81 ALA A CA 1
ATOM 623 C C . ALA A 1 81 ? -13.805 -2.372 7.808 1.00 96.44 81 ALA A C 1
ATOM 625 O O . ALA A 1 81 ? -14.288 -2.910 8.799 1.00 96.44 81 ALA A O 1
ATOM 626 N N . GLU A 1 82 ? -12.730 -2.857 7.183 1.00 94.94 82 GLU A N 1
ATOM 627 C CA . GLU A 1 82 ? -12.170 -4.184 7.463 1.00 94.94 82 GLU A CA 1
ATOM 628 C C . GLU A 1 82 ? -10.754 -4.083 8.039 1.00 94.94 82 GLU A C 1
ATOM 630 O O . GLU A 1 82 ? -10.479 -4.542 9.150 1.00 94.94 82 GLU A O 1
ATOM 635 N N . ILE A 1 83 ? -9.844 -3.430 7.307 1.00 95.38 83 ILE A N 1
ATOM 636 C CA . ILE A 1 83 ? -8.412 -3.436 7.636 1.00 95.38 83 ILE A CA 1
ATOM 637 C C . ILE A 1 83 ? -8.138 -2.653 8.927 1.00 95.38 83 ILE A C 1
ATOM 639 O O . ILE A 1 83 ? -7.452 -3.154 9.815 1.00 95.38 83 ILE A O 1
ATOM 643 N N . GLY A 1 84 ? -8.669 -1.436 9.060 1.00 94.94 84 GLY A N 1
ATOM 644 C CA . GLY A 1 84 ? -8.482 -0.587 10.241 1.00 94.94 84 GLY A CA 1
ATOM 645 C C . GLY A 1 84 ? -8.903 -1.278 11.546 1.00 94.94 84 GLY A C 1
ATOM 646 O O . GLY A 1 84 ? -8.062 -1.407 12.440 1.00 94.94 84 GLY A O 1
ATOM 647 N N . PRO A 1 85 ? -10.151 -1.776 11.647 1.00 94.31 85 PRO A N 1
ATOM 648 C CA . PRO A 1 85 ? -10.621 -2.526 12.811 1.00 94.31 85 PRO A CA 1
ATOM 649 C C . PRO A 1 85 ? -9.823 -3.804 13.085 1.00 94.31 85 PRO A C 1
ATOM 651 O O . PRO A 1 85 ? -9.536 -4.093 14.244 1.00 94.31 85 PRO A O 1
ATOM 654 N N . SER A 1 86 ? -9.380 -4.530 12.049 1.00 93.25 86 SER A N 1
ATOM 655 C CA . SER A 1 86 ? -8.558 -5.741 12.234 1.00 93.25 86 SER A CA 1
ATOM 656 C C . SER A 1 86 ? -7.225 -5.479 12.954 1.00 93.25 86 SER A C 1
ATOM 658 O O . SER A 1 86 ? -6.657 -6.379 13.572 1.00 93.25 86 SER A O 1
ATOM 660 N N . PHE A 1 87 ? -6.740 -4.234 12.910 1.00 94.44 87 PHE A N 1
ATOM 661 C CA . PHE A 1 87 ? -5.495 -3.793 13.531 1.00 94.44 87 PHE A CA 1
ATOM 662 C C . PHE A 1 87 ? -5.691 -2.948 14.797 1.00 94.44 87 PHE A C 1
ATOM 664 O O . PHE A 1 87 ? -4.728 -2.340 15.274 1.00 94.44 87 PHE A O 1
ATOM 671 N N . ALA A 1 88 ? -6.900 -2.910 15.368 1.00 91.62 88 ALA A N 1
ATOM 672 C CA . ALA A 1 88 ? -7.192 -2.130 16.571 1.00 91.62 88 ALA A CA 1
ATOM 673 C C . ALA A 1 88 ? -6.245 -2.475 17.739 1.00 91.62 88 ALA A C 1
ATOM 675 O O . ALA A 1 88 ? -5.645 -1.574 18.328 1.00 91.62 88 ALA A O 1
ATOM 676 N N . ASP A 1 89 ? -5.997 -3.766 17.967 1.00 90.44 89 ASP A N 1
ATOM 677 C CA . ASP A 1 89 ? -5.162 -4.279 19.068 1.00 90.44 89 ASP A CA 1
ATOM 678 C C . ASP A 1 89 ? -3.656 -4.316 18.741 1.00 90.44 89 ASP A C 1
ATOM 680 O O . ASP A 1 89 ? -2.865 -4.985 19.413 1.00 90.44 89 ASP A O 1
ATOM 684 N N . ARG A 1 90 ? -3.232 -3.678 17.644 1.00 91.38 90 ARG A N 1
ATOM 685 C CA . ARG A 1 90 ? -1.835 -3.658 17.199 1.00 91.38 90 ARG A CA 1
ATOM 686 C C . ARG A 1 90 ? -1.323 -2.224 17.141 1.00 91.38 90 ARG A C 1
ATOM 688 O O . ARG A 1 90 ? -1.848 -1.394 16.398 1.00 91.38 90 ARG A O 1
ATOM 695 N N . ASP A 1 91 ? -0.247 -1.948 17.871 1.00 91.19 91 ASP A N 1
ATOM 696 C CA . ASP A 1 91 ? 0.401 -0.633 17.898 1.00 91.19 91 ASP A CA 1
ATOM 697 C C . ASP A 1 91 ? 1.592 -0.579 16.936 1.00 91.19 91 ASP A C 1
ATOM 699 O O . ASP A 1 91 ? 2.758 -0.464 17.312 1.00 91.19 91 ASP A O 1
ATOM 703 N N . GLY A 1 92 ? 1.273 -0.674 15.643 1.00 91.62 92 GLY A N 1
ATOM 704 C CA . GLY A 1 92 ? 2.240 -0.576 14.552 1.00 91.62 92 GLY A CA 1
ATOM 705 C C . GLY A 1 92 ? 2.757 -1.917 14.026 1.00 91.62 92 GLY A C 1
ATOM 706 O O . GLY A 1 92 ? 2.424 -3.000 14.508 1.00 91.62 92 GLY A O 1
ATOM 707 N N . GLY A 1 93 ? 3.560 -1.852 12.960 1.00 94.31 93 GLY A N 1
ATOM 708 C CA . GLY A 1 93 ? 4.043 -3.054 12.276 1.00 94.31 93 GLY A CA 1
ATOM 709 C C . GLY A 1 93 ? 2.924 -3.841 11.587 1.00 94.31 93 GLY A C 1
ATOM 710 O O . GLY A 1 93 ? 2.853 -5.061 11.710 1.00 94.31 93 GLY A O 1
ATOM 711 N N . TYR A 1 94 ? 2.045 -3.142 10.866 1.00 95.88 94 TYR A N 1
ATOM 712 C CA . TYR A 1 94 ? 0.919 -3.739 10.132 1.00 95.88 94 TYR A CA 1
ATOM 713 C C . TYR A 1 94 ? 1.349 -4.493 8.868 1.00 95.88 94 TYR A C 1
ATOM 715 O O . TYR A 1 94 ? 0.579 -5.275 8.318 1.00 95.88 94 TYR A O 1
ATOM 723 N N . THR A 1 95 ? 2.575 -4.245 8.395 1.00 96.44 95 THR A N 1
ATOM 724 C CA . THR A 1 95 ? 3.122 -4.851 7.177 1.00 96.44 95 THR A CA 1
ATOM 725 C C . THR A 1 95 ? 4.351 -5.703 7.477 1.00 96.44 95 THR A C 1
ATOM 727 O O . THR A 1 95 ? 5.183 -5.348 8.318 1.00 96.44 95 THR A O 1
ATOM 730 N N . ARG A 1 96 ? 4.499 -6.812 6.748 1.00 95.88 96 ARG A N 1
ATOM 731 C CA . ARG A 1 96 ? 5.667 -7.703 6.769 1.00 95.88 96 ARG A CA 1
ATOM 732 C C . ARG A 1 96 ? 6.315 -7.707 5.385 1.00 95.88 96 ARG A C 1
ATOM 734 O O . ARG A 1 96 ? 5.621 -7.634 4.376 1.00 95.88 96 ARG A O 1
ATOM 741 N N . ILE A 1 97 ? 7.649 -7.757 5.342 1.00 97.69 97 ILE A N 1
ATOM 742 C CA . ILE A 1 97 ? 8.414 -7.940 4.101 1.00 97.69 97 ILE A CA 1
ATOM 743 C C . ILE A 1 97 ? 9.098 -9.300 4.153 1.00 97.69 97 ILE A C 1
ATOM 745 O O . ILE A 1 97 ? 9.844 -9.570 5.094 1.00 97.69 97 ILE A O 1
ATOM 749 N N . ILE A 1 98 ? 8.898 -10.099 3.112 1.00 97.31 98 ILE A N 1
ATOM 750 C CA . ILE A 1 98 ? 9.556 -11.386 2.899 1.00 97.31 98 ILE A CA 1
ATOM 751 C C . ILE A 1 98 ? 10.412 -11.260 1.641 1.00 97.31 98 ILE A C 1
ATOM 753 O O . ILE A 1 98 ? 9.926 -10.835 0.595 1.00 97.31 98 ILE A O 1
ATOM 757 N N . LYS A 1 99 ? 11.703 -11.581 1.734 1.00 97.75 99 LYS A N 1
ATOM 758 C CA . LYS A 1 99 ? 12.595 -11.568 0.567 1.00 97.75 99 LYS A CA 1
ATOM 759 C C . LYS A 1 99 ? 12.303 -12.774 -0.318 1.00 97.75 99 LYS A C 1
ATOM 761 O O . LYS A 1 99 ? 12.047 -13.859 0.194 1.00 97.75 99 LYS A O 1
ATOM 766 N N . THR A 1 100 ? 12.375 -12.582 -1.626 1.00 96.88 100 THR A N 1
ATOM 767 C CA . THR A 1 100 ? 12.190 -13.651 -2.612 1.00 96.88 100 THR A CA 1
ATOM 768 C C . THR A 1 100 ? 13.400 -13.745 -3.531 1.00 96.88 100 THR A C 1
ATOM 770 O O . THR A 1 100 ? 14.329 -12.939 -3.443 1.00 96.88 100 THR A O 1
ATOM 773 N N . VAL A 1 101 ? 13.378 -14.723 -4.435 1.00 96.56 101 VAL A N 1
ATOM 774 C CA . VAL A 1 101 ? 14.420 -14.901 -5.452 1.00 96.56 101 VAL A CA 1
ATOM 775 C C . VAL A 1 101 ? 14.561 -13.622 -6.298 1.00 96.56 101 VAL A C 1
ATOM 777 O O . VAL A 1 101 ? 13.538 -13.010 -6.635 1.00 96.56 101 VAL A O 1
ATOM 780 N N . PRO A 1 102 ? 15.793 -13.187 -6.631 1.00 97.88 102 PRO A N 1
ATOM 781 C CA . PRO A 1 102 ? 16.020 -12.067 -7.537 1.00 97.88 102 PRO A CA 1
ATOM 782 C C . PRO A 1 102 ? 15.342 -12.260 -8.893 1.00 97.88 102 PRO A C 1
ATOM 784 O O . PRO A 1 102 ? 15.154 -13.377 -9.376 1.00 97.88 102 PRO A O 1
ATOM 787 N N . ARG A 1 103 ? 14.971 -11.150 -9.529 1.00 97.25 103 ARG A N 1
ATOM 788 C CA . ARG A 1 103 ? 14.297 -11.181 -10.826 1.00 97.25 103 ARG A CA 1
ATOM 789 C C . ARG A 1 103 ? 15.258 -11.614 -11.935 1.00 97.25 103 ARG A C 1
ATOM 791 O O . ARG A 1 103 ? 16.354 -11.074 -12.066 1.00 97.25 103 ARG A O 1
ATOM 798 N N . LYS A 1 104 ? 14.811 -12.537 -12.789 1.00 97.12 104 LYS A N 1
ATOM 799 C CA . LYS A 1 104 ? 15.542 -12.928 -14.001 1.00 97.12 104 LYS A CA 1
ATOM 800 C C . LYS A 1 104 ? 15.587 -11.755 -14.990 1.00 97.12 104 LYS A C 1
ATOM 802 O O . LYS A 1 104 ? 14.544 -11.206 -15.334 1.00 97.12 104 LYS A O 1
ATOM 807 N N . GLY A 1 105 ? 16.783 -11.399 -15.453 1.00 97.00 105 GLY A N 1
ATOM 808 C CA . GLY A 1 105 ? 17.017 -10.337 -16.439 1.00 97.00 105 GLY A CA 1
ATOM 809 C C . GLY A 1 105 ? 17.875 -9.200 -15.888 1.00 97.00 105 GLY A C 1
ATOM 810 O O . GLY A 1 105 ? 18.982 -8.991 -16.366 1.00 97.00 105 GLY A O 1
ATOM 811 N N . ASP A 1 106 ? 17.397 -8.505 -14.857 1.00 97.12 106 ASP A N 1
ATOM 812 C CA . ASP A 1 106 ? 18.098 -7.375 -14.227 1.00 97.12 106 ASP A CA 1
ATOM 813 C C . ASP A 1 106 ? 18.707 -7.714 -12.854 1.00 97.12 106 ASP A C 1
ATOM 815 O O . ASP A 1 106 ? 19.325 -6.856 -12.224 1.00 97.12 106 ASP A O 1
ATOM 819 N N . ASN A 1 107 ? 18.524 -8.954 -12.380 1.00 96.94 107 ASN A N 1
ATOM 820 C CA . ASN A 1 107 ? 18.938 -9.430 -11.058 1.00 96.94 107 ASN A CA 1
ATOM 821 C C . ASN A 1 107 ? 18.457 -8.520 -9.910 1.00 96.94 107 ASN A C 1
ATOM 823 O O . ASN A 1 107 ? 19.104 -8.402 -8.866 1.00 96.94 107 ASN A O 1
ATOM 827 N N . ALA A 1 108 ? 17.322 -7.837 -10.092 1.00 97.56 108 ALA A N 1
ATOM 828 C CA . ALA A 1 108 ? 16.805 -6.943 -9.070 1.00 97.56 108 ALA A CA 1
ATOM 829 C C . ALA A 1 108 ? 16.356 -7.751 -7.837 1.00 97.56 108 ALA A C 1
ATOM 831 O O . ALA A 1 108 ? 15.602 -8.720 -7.986 1.00 97.56 108 ALA A O 1
ATOM 832 N N . PRO A 1 109 ? 16.743 -7.351 -6.608 1.00 98.12 109 PRO A N 1
ATOM 833 C CA . PRO A 1 109 ? 16.288 -8.023 -5.398 1.00 98.12 109 PRO A CA 1
ATOM 834 C C . PRO A 1 109 ? 14.781 -7.815 -5.232 1.00 98.12 109 PRO A C 1
ATOM 836 O O . PRO A 1 109 ? 14.287 -6.680 -5.169 1.00 98.12 109 PRO A O 1
ATOM 839 N N . MET A 1 110 ? 14.048 -8.922 -5.172 1.00 98.19 110 MET A N 1
ATOM 840 C CA . MET A 1 110 ? 12.593 -8.946 -5.062 1.00 98.19 110 MET A CA 1
ATOM 841 C C . MET A 1 110 ? 12.159 -9.217 -3.621 1.00 98.19 110 MET A C 1
ATOM 843 O O . MET A 1 110 ? 12.873 -9.832 -2.827 1.00 98.19 110 MET A O 1
ATOM 847 N N . ALA A 1 111 ? 10.976 -8.724 -3.274 1.00 98.38 111 ALA A N 1
ATOM 848 C CA . ALA A 1 111 ? 10.352 -8.977 -1.993 1.00 98.38 111 ALA A CA 1
ATOM 849 C C . ALA A 1 111 ? 8.826 -8.941 -2.104 1.00 98.38 111 ALA A C 1
ATOM 851 O O . ALA A 1 111 ? 8.252 -8.154 -2.861 1.00 98.38 111 ALA A O 1
ATOM 852 N N . ILE A 1 112 ? 8.175 -9.755 -1.288 1.00 98.19 112 ILE A N 1
ATOM 853 C CA . ILE A 1 112 ? 6.740 -9.709 -1.046 1.00 98.19 112 ILE A CA 1
ATOM 854 C C . ILE A 1 112 ? 6.501 -8.781 0.143 1.00 98.19 112 ILE A C 1
ATOM 856 O O . ILE A 1 112 ? 7.154 -8.918 1.178 1.00 98.19 112 ILE A O 1
ATOM 860 N N . ILE A 1 113 ? 5.581 -7.828 -0.002 1.00 97.94 113 ILE A N 1
ATOM 861 C CA . ILE A 1 113 ? 5.049 -7.036 1.109 1.00 97.94 113 ILE A CA 1
ATOM 862 C C . ILE A 1 113 ? 3.582 -7.399 1.320 1.00 97.94 113 ILE A C 1
ATOM 864 O O . ILE A 1 113 ? 2.799 -7.425 0.371 1.00 97.94 113 ILE A O 1
ATOM 868 N N . GLU A 1 114 ? 3.226 -7.699 2.564 1.00 97.12 114 GLU A N 1
ATOM 869 C CA . GLU A 1 114 ? 1.897 -8.183 2.939 1.00 97.12 114 GLU A CA 1
ATOM 870 C C . GLU A 1 114 ? 1.401 -7.560 4.243 1.00 97.12 114 GLU A C 1
ATOM 872 O O . GLU A 1 114 ? 2.200 -7.106 5.070 1.00 97.12 114 GLU A O 1
ATOM 877 N N . LEU A 1 115 ? 0.080 -7.551 4.423 1.00 96.44 115 LEU A N 1
ATOM 878 C CA . LEU A 1 115 ? -0.569 -7.212 5.686 1.00 96.44 115 LEU A CA 1
ATOM 879 C C . LEU A 1 115 ? -0.464 -8.384 6.669 1.00 96.44 115 LEU A C 1
ATOM 881 O O . LEU A 1 115 ? -0.681 -9.540 6.311 1.00 96.44 115 LEU A O 1
ATOM 885 N N . VAL A 1 116 ? -0.151 -8.086 7.928 1.00 94.62 116 VAL A N 1
ATOM 886 C CA . VAL A 1 116 ? -0.071 -9.101 8.985 1.00 94.62 116 VAL A CA 1
ATOM 887 C C . VAL A 1 116 ? -1.485 -9.514 9.396 1.00 94.62 116 VAL A C 1
ATOM 889 O O . VAL A 1 116 ? -2.227 -8.693 9.908 1.00 94.62 116 VAL A O 1
ATOM 892 N N . ARG A 1 117 ? -1.868 -10.781 9.216 1.00 84.25 117 ARG A N 1
ATOM 893 C CA . ARG A 1 117 ? -3.205 -11.278 9.620 1.00 84.25 117 ARG A CA 1
ATOM 894 C C . ARG A 1 117 ? -3.246 -11.901 11.019 1.00 84.25 117 ARG A C 1
ATOM 896 O O . ARG A 1 117 ? -4.312 -12.135 11.574 1.00 84.25 117 ARG A O 1
ATOM 903 N N . GLU A 1 118 ? -2.083 -12.173 11.601 1.00 79.69 118 GLU A N 1
ATOM 904 C CA . GLU A 1 118 ? -1.958 -12.778 12.927 1.00 79.69 118 GLU A CA 1
ATOM 905 C C . GLU A 1 118 ? -2.311 -11.759 14.028 1.00 79.69 118 GLU A C 1
ATOM 907 O O . GLU A 1 118 ? -1.775 -10.641 14.055 1.00 79.69 118 GLU A O 1
ATOM 912 N N . LYS A 1 119 ? -3.156 -12.157 14.988 1.00 74.81 119 LYS A N 1
ATOM 913 C CA . LYS A 1 119 ? -3.480 -11.334 16.165 1.00 74.81 119 LYS A CA 1
ATOM 914 C C . LYS A 1 119 ? -2.250 -11.126 17.065 1.00 74.81 119 LYS A C 1
ATOM 916 O O . LYS A 1 119 ? -1.278 -11.885 17.027 1.00 74.81 119 LYS A O 1
ATOM 921 N N . THR A 1 120 ? -2.250 -10.052 17.854 1.00 67.62 120 THR A N 1
ATOM 922 C CA . THR A 1 120 ? -1.090 -9.658 18.677 1.00 67.62 120 THR A CA 1
ATOM 923 C C . THR A 1 120 ? -0.895 -10.578 19.891 1.00 67.62 120 THR A C 1
ATOM 925 O O . THR A 1 120 ? 0.237 -10.965 20.169 1.00 67.62 120 THR A O 1
ATOM 928 N N . ALA A 1 121 ? -1.977 -11.027 20.542 1.00 63.91 121 ALA A N 1
ATOM 929 C CA . ALA A 1 121 ? -1.909 -11.892 21.730 1.00 63.91 121 ALA A CA 1
ATOM 930 C C . ALA A 1 121 ? -1.162 -13.218 21.478 1.00 63.91 121 ALA A C 1
ATOM 932 O O . ALA A 1 121 ? -0.308 -13.627 22.263 1.00 63.91 121 ALA A O 1
ATOM 933 N N . SER A 1 122 ? -1.401 -13.858 20.330 1.00 62.84 122 SER A N 1
ATOM 934 C CA . SER A 1 122 ? -0.679 -15.073 19.927 1.00 62.84 122 SER A CA 1
ATOM 935 C C . SER A 1 122 ? 0.801 -14.806 19.622 1.00 62.84 122 SER A C 1
ATOM 937 O O . SER A 1 122 ? 1.651 -15.678 19.806 1.00 62.84 122 SER A O 1
ATOM 939 N N . ASN A 1 123 ? 1.136 -13.590 19.185 1.00 62.41 123 ASN A N 1
ATOM 940 C CA . ASN A 1 123 ? 2.500 -13.191 18.854 1.00 62.41 123 ASN A CA 1
ATOM 941 C C . ASN A 1 123 ? 3.353 -12.890 20.092 1.00 62.41 123 ASN A C 1
ATOM 943 O O . ASN A 1 123 ? 4.534 -13.234 20.103 1.00 62.41 123 ASN A O 1
ATOM 947 N N . GLU A 1 124 ? 2.792 -12.270 21.130 1.00 66.62 124 GLU A N 1
ATOM 948 C CA . GLU A 1 124 ? 3.518 -12.006 22.379 1.00 66.62 124 GLU A CA 1
ATOM 949 C C . GLU A 1 124 ? 3.827 -13.293 23.142 1.00 66.62 124 GLU A C 1
ATOM 951 O O . GLU A 1 124 ? 4.975 -13.493 23.535 1.00 66.62 124 GLU A O 1
ATOM 956 N N . ALA A 1 125 ? 2.862 -14.213 23.244 1.00 67.88 125 ALA A N 1
ATOM 957 C CA . ALA A 1 125 ? 3.078 -15.532 23.840 1.00 67.88 125 ALA A CA 1
ATOM 958 C C . ALA A 1 125 ? 4.168 -16.325 23.093 1.00 67.88 125 ALA A C 1
ATOM 960 O O . ALA A 1 125 ? 5.106 -16.836 23.704 1.00 67.88 125 ALA A O 1
ATOM 961 N N . THR A 1 126 ? 4.114 -16.348 21.756 1.00 70.12 126 THR A N 1
ATOM 962 C CA . THR A 1 126 ? 5.124 -17.023 20.919 1.00 70.12 126 THR A CA 1
ATOM 963 C C . THR A 1 126 ? 6.495 -16.339 20.989 1.00 70.12 126 THR A C 1
ATOM 965 O O . THR A 1 126 ? 7.539 -16.989 20.924 1.00 70.12 126 THR A O 1
ATOM 968 N N . ARG A 1 127 ? 6.535 -15.008 21.125 1.00 73.69 127 ARG A N 1
ATOM 969 C CA . ARG A 1 127 ? 7.787 -14.263 21.307 1.00 73.69 127 ARG A CA 1
ATOM 970 C C . ARG A 1 127 ? 8.398 -14.539 22.677 1.00 73.69 127 ARG A C 1
ATOM 972 O O . ARG A 1 127 ? 9.608 -14.724 22.751 1.00 73.69 127 ARG A O 1
ATOM 979 N N . ALA A 1 128 ? 7.587 -14.573 23.732 1.00 75.00 128 ALA A N 1
ATOM 980 C CA . ALA A 1 128 ? 8.035 -14.849 25.091 1.00 75.00 128 ALA A CA 1
ATOM 981 C C . ALA A 1 128 ? 8.624 -16.262 25.209 1.00 75.00 128 ALA A C 1
ATOM 983 O O . ALA A 1 128 ? 9.715 -16.419 25.756 1.00 75.00 128 ALA A O 1
ATOM 984 N N . THR A 1 129 ? 7.979 -17.271 24.614 1.00 77.69 129 THR A N 1
ATOM 985 C CA . THR A 1 129 ? 8.505 -18.646 24.588 1.00 77.69 129 THR A CA 1
ATOM 986 C C . THR A 1 129 ? 9.796 -18.754 23.779 1.00 77.69 129 THR A C 1
ATOM 988 O O . THR A 1 129 ? 10.761 -19.350 24.254 1.00 77.69 129 THR A O 1
ATOM 991 N N . ARG A 1 130 ? 9.881 -18.113 22.604 1.00 77.62 130 ARG A N 1
ATOM 992 C CA . ARG A 1 130 ? 11.121 -18.081 21.803 1.00 77.62 130 ARG A CA 1
ATOM 993 C C . ARG A 1 130 ? 12.262 -17.340 22.502 1.00 77.62 130 ARG A C 1
ATOM 995 O O . ARG A 1 130 ? 13.396 -17.804 22.448 1.00 77.62 130 ARG A O 1
ATOM 1002 N N . ALA A 1 131 ? 11.978 -16.229 23.181 1.00 79.88 131 ALA A N 1
ATOM 1003 C CA . ALA A 1 131 ? 12.973 -15.476 23.945 1.00 79.88 131 ALA A CA 1
ATOM 1004 C C . ALA A 1 131 ? 13.456 -16.243 25.189 1.00 79.88 131 ALA A C 1
ATOM 1006 O O . ALA A 1 131 ? 14.636 -16.178 25.541 1.00 79.88 131 ALA A O 1
ATOM 1007 N N . ALA A 1 132 ? 12.565 -16.996 25.842 1.00 78.56 132 ALA A N 1
ATOM 1008 C CA . ALA A 1 132 ? 12.925 -17.899 26.931 1.00 78.56 132 ALA A CA 1
ATOM 1009 C C . ALA A 1 132 ? 13.787 -19.069 26.425 1.00 78.56 132 ALA A C 1
ATOM 1011 O O . ALA A 1 132 ? 14.810 -19.380 27.032 1.00 78.56 132 ALA A O 1
ATOM 1012 N N . ALA A 1 133 ? 13.440 -19.657 25.275 1.00 78.12 133 ALA A N 1
ATOM 1013 C CA . ALA A 1 133 ? 14.220 -20.719 24.641 1.00 78.12 133 ALA A CA 1
ATOM 1014 C C . ALA A 1 133 ? 15.616 -20.240 24.204 1.00 78.12 133 ALA A C 1
ATOM 1016 O O . ALA A 1 133 ? 16.601 -20.928 24.463 1.00 78.12 133 ALA A O 1
ATOM 1017 N N . SER A 1 134 ? 15.738 -19.038 23.624 1.00 80.19 134 SER A N 1
ATOM 1018 C CA . SER A 1 134 ? 17.041 -18.484 23.231 1.00 80.19 134 SER A CA 1
ATOM 1019 C C . SER A 1 134 ? 17.921 -18.135 24.435 1.00 80.19 134 SER A C 1
ATOM 1021 O O . SER A 1 134 ? 19.128 -18.352 24.374 1.00 80.19 134 SER A O 1
ATOM 1023 N N . LYS A 1 135 ? 17.336 -17.640 25.541 1.00 80.94 135 LYS A N 1
ATOM 1024 C CA . LYS A 1 135 ? 18.056 -17.427 26.813 1.00 80.94 135 LYS A CA 1
ATOM 1025 C C . LYS A 1 135 ? 18.510 -18.743 27.446 1.00 80.94 135 LYS A C 1
ATOM 1027 O O . LYS A 1 135 ? 19.624 -18.817 27.945 1.00 80.94 135 LYS A O 1
ATOM 1032 N N . LYS A 1 136 ? 17.678 -19.788 27.394 1.00 78.44 136 LYS A N 1
ATOM 1033 C CA . LYS A 1 136 ? 18.037 -21.128 27.882 1.00 78.44 136 LYS A CA 1
ATOM 1034 C C . LYS A 1 136 ? 19.166 -21.750 27.050 1.00 78.44 136 LYS A C 1
ATOM 1036 O O . LYS A 1 136 ? 20.080 -22.325 27.623 1.00 78.44 136 LYS A O 1
ATOM 1041 N N . ALA A 1 137 ? 19.143 -21.580 25.726 1.00 74.56 137 ALA A N 1
ATOM 1042 C CA . ALA A 1 137 ? 20.205 -22.051 24.835 1.00 74.56 137 ALA A CA 1
ATOM 1043 C C . ALA A 1 137 ? 21.536 -21.301 25.041 1.00 74.56 137 ALA A C 1
ATOM 1045 O O . ALA A 1 137 ? 22.592 -21.922 25.043 1.00 74.56 137 ALA A O 1
ATOM 1046 N N . THR A 1 138 ? 21.498 -19.984 25.281 1.00 71.06 138 THR A N 1
ATOM 1047 C CA . THR A 1 138 ? 22.713 -19.208 25.611 1.00 71.06 138 THR A CA 1
ATOM 1048 C C . THR A 1 138 ? 23.247 -19.517 27.010 1.00 71.06 138 THR A C 1
ATOM 1050 O O . THR A 1 138 ? 24.458 -19.566 27.187 1.00 71.06 138 THR A O 1
ATOM 1053 N N . ALA A 1 139 ? 22.378 -19.790 27.988 1.00 68.88 139 ALA A N 1
ATOM 1054 C CA . ALA A 1 139 ? 22.797 -20.229 29.320 1.00 68.88 139 ALA A CA 1
ATOM 1055 C C . ALA A 1 139 ? 23.409 -21.643 29.315 1.00 68.88 139 ALA A C 1
ATOM 1057 O O . ALA A 1 139 ? 24.370 -21.883 30.036 1.00 68.88 139 ALA A O 1
ATOM 1058 N N . ALA A 1 140 ? 22.898 -22.557 28.483 1.00 64.06 140 ALA A N 1
ATOM 1059 C CA . ALA A 1 140 ? 23.480 -23.889 28.308 1.00 64.06 140 ALA A CA 1
ATOM 1060 C C . ALA A 1 140 ? 24.853 -23.834 27.612 1.00 64.06 140 ALA A C 1
ATOM 1062 O O . ALA A 1 140 ? 25.778 -24.500 28.056 1.00 64.06 140 ALA A O 1
ATOM 1063 N N . ALA A 1 141 ? 25.016 -22.981 26.594 1.00 61.50 141 ALA A N 1
ATOM 1064 C CA . ALA A 1 141 ? 26.309 -22.774 25.934 1.00 61.50 141 ALA A CA 1
ATOM 1065 C C . ALA A 1 141 ? 27.354 -22.096 26.847 1.00 61.50 141 ALA A C 1
ATOM 1067 O O . ALA A 1 141 ? 28.540 -22.372 26.730 1.00 61.50 141 ALA A O 1
ATOM 1068 N N . ALA A 1 142 ? 26.926 -21.237 27.780 1.00 55.12 142 ALA A N 1
ATOM 1069 C CA . ALA A 1 142 ? 27.817 -20.611 28.762 1.00 55.12 142 ALA A CA 1
ATOM 1070 C C . ALA A 1 142 ? 28.191 -21.537 29.939 1.00 55.12 142 ALA A C 1
ATOM 1072 O O . ALA A 1 142 ? 29.178 -21.279 30.623 1.00 55.12 142 ALA A O 1
ATOM 1073 N N . ALA A 1 143 ? 27.411 -22.594 30.188 1.00 51.16 143 ALA A N 1
ATOM 1074 C CA . ALA A 1 143 ? 27.710 -23.599 31.209 1.00 51.16 143 ALA A CA 1
ATOM 1075 C C . ALA A 1 143 ? 28.710 -24.664 30.719 1.00 51.16 143 ALA A C 1
ATOM 1077 O O . ALA A 1 143 ? 29.398 -25.261 31.541 1.00 51.16 143 ALA A O 1
ATOM 1078 N N . ASP A 1 144 ? 28.818 -24.868 29.403 1.00 47.06 144 ASP A N 1
ATOM 1079 C CA . ASP A 1 144 ? 29.759 -25.822 28.797 1.00 47.06 144 ASP A CA 1
ATOM 1080 C C . ASP A 1 144 ? 31.201 -25.266 28.741 1.00 47.06 144 ASP A C 1
ATOM 1082 O O . ASP A 1 144 ? 32.172 -26.000 28.893 1.00 47.06 144 ASP A O 1
ATOM 1086 N N . ASP A 1 145 ? 31.363 -23.938 28.652 1.00 44.25 145 ASP A N 1
ATOM 1087 C CA . ASP A 1 145 ? 32.679 -23.270 28.587 1.00 44.25 145 ASP A CA 1
ATOM 1088 C C . ASP A 1 145 ? 33.401 -23.187 29.955 1.00 44.25 145 ASP A C 1
ATOM 1090 O O . ASP A 1 145 ? 34.585 -22.868 30.039 1.00 44.25 145 ASP A O 1
ATOM 1094 N N . GLN A 1 146 ? 32.715 -23.504 31.062 1.00 42.19 146 GLN A N 1
ATOM 1095 C CA . GLN A 1 146 ? 33.321 -23.527 32.405 1.00 42.19 146 GLN A CA 1
ATOM 1096 C C . GLN A 1 146 ? 33.856 -24.902 32.824 1.00 42.19 146 GLN A C 1
ATOM 1098 O O . GLN A 1 146 ? 34.476 -25.003 33.882 1.00 42.19 146 GLN A O 1
ATOM 1103 N N . ASN A 1 147 ? 33.676 -25.944 32.004 1.00 44.09 147 ASN A N 1
ATOM 1104 C CA . ASN A 1 147 ? 34.156 -27.292 32.318 1.00 44.09 147 ASN A CA 1
ATOM 1105 C C . ASN A 1 147 ? 35.372 -27.741 31.480 1.00 44.09 147 ASN A C 1
ATOM 1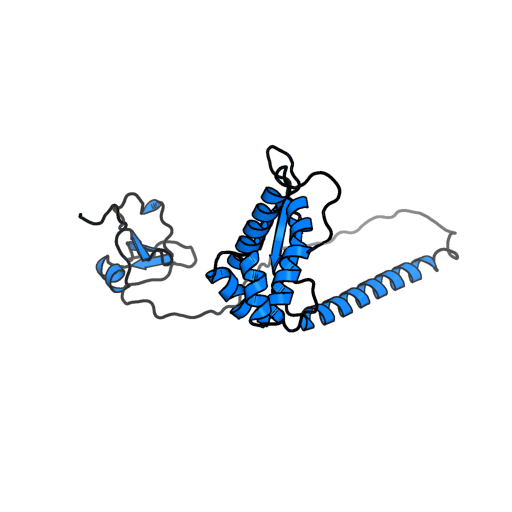107 O O . ASN A 1 147 ? 35.753 -28.906 31.535 1.00 44.09 147 ASN A O 1
ATOM 1111 N N . VAL A 1 148 ? 36.018 -26.832 30.732 1.00 35.06 148 VAL A N 1
ATOM 1112 C CA . VAL A 1 148 ? 37.168 -27.163 29.855 1.00 35.06 148 VAL A CA 1
ATOM 1113 C C . VAL A 1 148 ? 38.535 -26.763 30.449 1.00 35.06 148 VAL A C 1
ATOM 1115 O O . VAL A 1 148 ? 39.572 -27.073 29.875 1.00 35.06 148 VAL A O 1
ATOM 1118 N N . VAL A 1 149 ? 38.602 -26.156 31.643 1.00 34.94 149 VAL A N 1
ATOM 1119 C CA . VAL A 1 149 ? 39.889 -25.801 32.300 1.00 34.94 149 VAL A CA 1
ATOM 1120 C C . VAL A 1 149 ? 40.331 -26.736 33.438 1.00 34.94 149 VAL A C 1
ATOM 1122 O O . VAL A 1 149 ? 41.195 -26.360 34.227 1.00 34.94 149 VAL A O 1
ATOM 1125 N N . ALA A 1 150 ? 39.814 -27.969 33.525 1.00 39.22 150 ALA A N 1
ATOM 1126 C CA . ALA A 1 150 ? 40.260 -28.926 34.554 1.00 39.22 150 ALA A CA 1
ATOM 1127 C C . ALA A 1 150 ? 40.375 -30.405 34.124 1.00 39.22 150 ALA A C 1
ATOM 1129 O O . ALA A 1 150 ? 40.447 -31.272 34.991 1.00 39.22 150 ALA A O 1
ATOM 1130 N N . ALA A 1 151 ? 40.430 -30.720 32.826 1.00 35.75 151 ALA A N 1
ATOM 1131 C CA . ALA A 1 151 ? 40.717 -32.084 32.361 1.00 35.75 151 ALA A CA 1
ATOM 1132 C C . ALA A 1 151 ? 41.298 -32.089 30.936 1.00 35.75 151 ALA A C 1
ATOM 1134 O O . ALA A 1 151 ? 40.634 -32.476 29.980 1.00 35.75 151 ALA A O 1
ATOM 1135 N N . VAL A 1 152 ? 42.543 -31.630 30.784 1.00 33.38 152 VAL A N 1
ATOM 1136 C CA . VAL A 1 152 ? 43.355 -31.908 29.587 1.00 33.38 152 VAL A CA 1
ATOM 1137 C C . VAL A 1 152 ? 44.652 -32.561 30.048 1.00 33.38 152 VAL A C 1
ATOM 1139 O O . VAL A 1 152 ? 45.680 -31.909 30.144 1.00 33.38 152 VAL A O 1
ATOM 1142 N N . GLU A 1 153 ? 44.562 -33.839 30.396 1.00 35.25 153 GLU A N 1
ATOM 1143 C CA . GLU A 1 153 ? 45.651 -34.821 30.420 1.00 35.25 153 GLU A CA 1
ATOM 1144 C C . GLU A 1 153 ? 44.976 -36.192 30.239 1.00 35.25 153 GLU A C 1
ATOM 1146 O O . GLU A 1 153 ? 43.943 -36.455 30.854 1.00 35.25 153 GLU A O 1
ATOM 1151 N N . ALA A 1 154 ? 45.588 -37.038 29.412 1.00 29.20 154 ALA A N 1
ATOM 1152 C CA . ALA A 1 154 ? 45.217 -38.416 29.074 1.00 29.20 154 ALA A CA 1
ATOM 1153 C C . ALA A 1 154 ? 44.165 -38.647 27.960 1.00 29.20 154 ALA A C 1
ATOM 1155 O O . ALA A 1 154 ? 42.977 -38.847 28.187 1.00 29.20 154 ALA A O 1
ATOM 1156 N N . ASP A 1 155 ? 44.733 -38.770 26.759 1.00 28.12 155 ASP A N 1
ATOM 1157 C CA . ASP A 1 155 ? 44.692 -39.991 25.941 1.00 28.12 155 ASP A CA 1
ATOM 1158 C C . ASP A 1 155 ? 43.632 -40.108 24.834 1.00 28.12 155 ASP A C 1
ATOM 1160 O O . ASP A 1 155 ? 42.430 -40.259 25.046 1.00 28.12 155 ASP A O 1
ATOM 1164 N N . ALA A 1 156 ? 44.152 -40.074 23.608 1.00 31.48 156 ALA A N 1
ATOM 1165 C CA . ALA A 1 156 ? 43.477 -40.418 22.374 1.00 31.48 156 ALA A CA 1
ATOM 1166 C C . ALA A 1 156 ? 43.907 -41.831 21.969 1.00 31.48 156 ALA A C 1
ATOM 1168 O O . ALA A 1 156 ? 45.067 -42.028 21.622 1.00 31.48 156 ALA A O 1
ATOM 1169 N N . THR A 1 157 ? 42.979 -42.788 21.940 1.00 30.56 157 THR A N 1
ATOM 1170 C CA . THR A 1 157 ? 43.128 -44.028 21.162 1.00 30.56 157 THR A CA 1
ATOM 1171 C C . THR A 1 157 ? 41.776 -44.515 20.632 1.00 30.56 157 THR A C 1
ATOM 1173 O O . THR A 1 157 ? 40.741 -44.421 21.289 1.00 30.56 157 THR A O 1
ATOM 1176 N N . GLU A 1 158 ? 41.814 -44.976 19.382 1.00 33.66 158 GLU A N 1
ATOM 1177 C CA . GLU A 1 158 ? 40.732 -45.564 18.590 1.00 33.66 158 GLU A CA 1
ATOM 1178 C C . GLU A 1 158 ? 40.246 -46.911 19.152 1.00 33.66 158 GLU A C 1
ATOM 1180 O O . GLU A 1 158 ? 41.067 -47.705 19.606 1.00 33.66 158 GLU A O 1
ATOM 1185 N N . ALA A 1 159 ? 38.948 -47.216 19.001 1.00 31.31 159 ALA A N 1
ATOM 1186 C CA . ALA A 1 159 ? 38.445 -48.571 18.715 1.00 31.31 159 ALA A CA 1
ATOM 1187 C C . ALA A 1 159 ? 36.940 -48.576 18.353 1.00 31.31 159 ALA A C 1
ATOM 1189 O O . ALA A 1 159 ? 36.067 -48.378 19.191 1.00 31.31 159 ALA A O 1
ATOM 1190 N N . GLU A 1 160 ? 36.695 -48.757 17.056 1.00 32.69 160 GLU A N 1
ATOM 1191 C CA . GLU A 1 160 ? 35.765 -49.673 16.373 1.00 32.69 160 GLU A CA 1
ATOM 1192 C C . GLU A 1 160 ? 34.505 -50.315 17.023 1.00 32.69 160 GLU A C 1
ATOM 1194 O O . GLU A 1 160 ? 34.514 -50.846 18.127 1.00 32.69 160 GLU A O 1
ATOM 1199 N N . VAL A 1 161 ? 33.501 -50.423 16.130 1.00 29.66 161 VAL A N 1
ATOM 1200 C CA . VAL A 1 161 ? 32.430 -51.432 15.919 1.00 29.66 161 VAL A CA 1
ATOM 1201 C C . VAL A 1 161 ? 31.302 -51.648 16.943 1.00 29.66 161 VAL A C 1
ATOM 1203 O O . VAL A 1 161 ? 31.499 -52.162 18.033 1.00 29.66 161 VAL A O 1
ATOM 1206 N N . ALA A 1 162 ? 30.051 -51.465 16.491 1.00 30.98 162 ALA A N 1
ATOM 1207 C CA . ALA A 1 162 ? 29.211 -52.593 16.045 1.00 30.98 162 ALA A CA 1
ATOM 1208 C C . ALA A 1 162 ? 27.816 -52.148 15.552 1.00 30.98 162 ALA A C 1
ATOM 1210 O O . ALA A 1 162 ? 27.119 -51.360 16.184 1.00 30.98 162 ALA A O 1
ATOM 1211 N N . ASN A 1 163 ? 27.442 -52.719 14.405 1.00 31.30 163 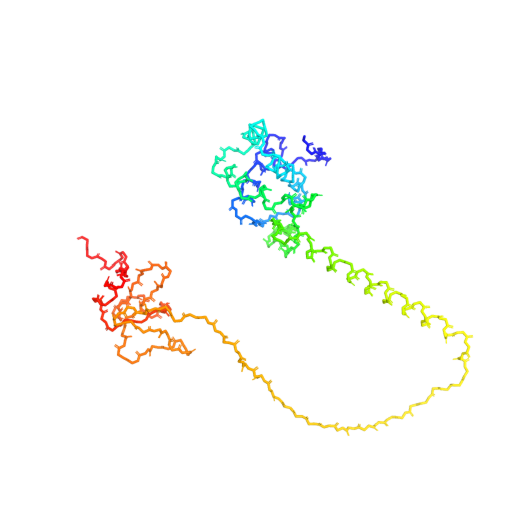ASN A N 1
ATOM 1212 C CA . ASN A 1 163 ? 26.142 -52.696 13.733 1.00 31.30 163 ASN A CA 1
ATOM 1213 C C . ASN A 1 163 ? 25.002 -53.308 14.560 1.00 31.30 163 ASN A C 1
ATOM 1215 O O . ASN A 1 163 ? 25.214 -54.326 15.214 1.00 31.30 163 ASN A O 1
ATOM 1219 N N . ALA A 1 164 ? 23.787 -52.794 14.354 1.00 28.05 164 ALA A N 1
ATOM 1220 C CA . ALA A 1 164 ? 22.566 -53.533 13.976 1.00 28.05 164 ALA A CA 1
ATOM 1221 C C . ALA A 1 164 ? 21.362 -52.588 14.125 1.00 28.05 164 ALA A C 1
ATOM 1223 O O . ALA A 1 164 ? 21.368 -51.732 14.999 1.00 28.05 164 ALA A O 1
ATOM 1224 N N . ASP A 1 165 ? 20.242 -52.693 13.433 1.00 28.81 165 ASP A N 1
ATOM 1225 C CA . ASP A 1 165 ? 19.802 -53.285 12.175 1.00 28.81 165 ASP A CA 1
ATOM 1226 C C . ASP A 1 165 ? 18.339 -52.789 12.048 1.00 28.81 165 ASP A C 1
ATOM 1228 O O . ASP A 1 165 ? 17.717 -52.399 13.039 1.00 28.81 165 ASP A O 1
ATOM 1232 N N . ALA A 1 166 ? 17.802 -52.867 10.839 1.00 31.19 166 ALA A N 1
ATOM 1233 C CA . ALA A 1 166 ? 16.389 -53.068 10.543 1.00 31.19 166 ALA A CA 1
ATOM 1234 C C . ALA A 1 166 ? 15.376 -51.887 10.505 1.00 31.19 166 ALA A C 1
ATOM 1236 O O . ALA A 1 166 ? 14.827 -51.443 11.506 1.00 31.19 166 ALA A O 1
ATOM 1237 N N . VAL A 1 167 ? 15.014 -51.563 9.250 1.00 28.12 167 VAL A N 1
ATOM 1238 C CA . VAL A 1 167 ? 13.670 -51.779 8.651 1.00 28.12 167 VAL A CA 1
ATOM 1239 C C . VAL A 1 167 ? 12.552 -50.737 8.884 1.00 28.12 167 VAL A C 1
ATOM 1241 O O . VAL A 1 167 ? 11.921 -50.663 9.928 1.00 28.12 167 VAL A O 1
ATOM 1244 N N . ALA A 1 168 ? 12.282 -50.050 7.766 1.00 27.38 168 ALA A N 1
ATOM 1245 C CA . ALA A 1 168 ? 11.012 -49.879 7.041 1.00 27.38 168 ALA A CA 1
ATOM 1246 C C . ALA A 1 168 ? 9.817 -49.076 7.595 1.00 27.38 168 ALA A C 1
ATOM 1248 O O . ALA A 1 168 ? 9.377 -49.221 8.725 1.00 27.38 168 ALA A O 1
ATOM 1249 N N . GLU A 1 169 ? 9.291 -48.296 6.638 1.00 30.30 169 GLU A N 1
ATOM 1250 C CA . GLU A 1 169 ? 7.897 -47.963 6.308 1.00 30.30 169 GLU A CA 1
ATOM 1251 C C . GLU A 1 169 ? 6.856 -47.728 7.407 1.00 30.30 169 GLU A C 1
ATOM 1253 O O . GLU A 1 169 ? 6.573 -48.561 8.260 1.00 30.30 169 GLU A O 1
ATOM 1258 N N . GLY A 1 170 ? 6.147 -46.609 7.244 1.00 27.83 170 GLY A N 1
ATOM 1259 C CA . GLY A 1 170 ? 4.898 -46.342 7.943 1.00 27.83 170 GLY A CA 1
ATOM 1260 C C . GLY A 1 170 ? 4.411 -44.915 7.732 1.00 27.83 170 GLY A C 1
ATOM 1261 O O . GLY A 1 170 ? 4.324 -44.151 8.687 1.00 27.83 170 GLY A O 1
ATOM 1262 N N . VAL A 1 171 ? 4.120 -44.534 6.483 1.00 32.50 171 VAL A N 1
ATOM 1263 C CA . VAL A 1 171 ? 3.220 -43.402 6.218 1.00 32.50 171 VAL A CA 1
ATOM 1264 C C . VAL A 1 171 ? 1.812 -43.910 6.507 1.00 32.50 171 VAL A C 1
ATOM 1266 O O . VAL A 1 171 ? 1.241 -44.643 5.708 1.00 32.50 171 VAL A O 1
ATOM 1269 N N . THR A 1 172 ? 1.283 -43.558 7.674 1.00 25.92 172 THR A N 1
ATOM 1270 C CA . THR A 1 172 ? -0.140 -43.692 7.991 1.00 25.92 172 THR A CA 1
ATOM 1271 C C . THR A 1 172 ? -0.767 -42.312 7.968 1.00 25.92 172 THR A C 1
ATOM 1273 O O . THR A 1 172 ? -0.538 -41.487 8.857 1.00 25.92 172 THR A O 1
ATOM 1276 N N . ASP A 1 173 ? -1.513 -42.097 6.895 1.00 28.61 173 ASP A N 1
ATOM 1277 C CA . ASP A 1 173 ? -2.618 -41.162 6.793 1.00 28.61 173 ASP A CA 1
ATOM 1278 C C . ASP A 1 173 ? -3.790 -41.670 7.652 1.00 28.61 173 ASP A C 1
ATOM 1280 O O . ASP A 1 173 ? -3.999 -42.879 7.741 1.00 28.61 173 ASP A O 1
ATOM 1284 N N . GLU A 1 174 ? -4.479 -40.744 8.320 1.00 29.81 174 GLU A N 1
ATOM 1285 C CA . GLU A 1 174 ? -5.939 -40.686 8.500 1.00 29.81 174 GLU A CA 1
ATOM 1286 C C . GLU A 1 174 ? -6.316 -39.749 9.660 1.00 29.81 174 GLU A C 1
ATOM 1288 O O . GLU A 1 174 ? -5.982 -39.977 10.825 1.00 29.81 174 GLU A O 1
ATOM 1293 N N . SER A 1 175 ? -7.065 -38.693 9.325 1.00 29.12 175 SER A N 1
ATOM 1294 C CA . SER A 1 175 ? -8.382 -38.353 9.901 1.00 29.12 175 SER A CA 1
ATOM 1295 C C . SER A 1 175 ? -8.749 -36.931 9.437 1.00 29.12 175 SER A C 1
ATOM 1297 O O . SER A 1 175 ? -8.154 -35.946 9.872 1.00 29.12 175 SER A O 1
ATOM 1299 N N . SER A 1 176 ? -9.516 -36.794 8.349 1.00 28.45 176 SER A N 1
ATOM 1300 C CA . SER A 1 176 ? -10.991 -36.819 8.292 1.00 28.45 176 SER A CA 1
ATOM 1301 C C . SER A 1 176 ? -11.665 -35.611 8.958 1.00 28.45 176 SER A C 1
ATOM 1303 O O . SER A 1 176 ? -11.685 -35.490 10.181 1.00 28.45 176 SER A O 1
ATOM 1305 N N . ALA A 1 177 ? -12.304 -34.769 8.132 1.00 27.67 177 ALA A N 1
ATOM 1306 C CA . ALA A 1 177 ? -13.764 -34.565 8.116 1.00 27.67 177 ALA A CA 1
ATOM 1307 C C . ALA A 1 177 ? -14.131 -33.168 7.576 1.00 27.67 177 ALA A C 1
ATOM 1309 O O . ALA A 1 177 ? -13.986 -32.168 8.278 1.00 27.67 177 ALA A O 1
ATOM 1310 N N . ALA A 1 178 ? -14.696 -33.094 6.365 1.00 25.86 178 ALA A N 1
ATOM 1311 C CA . ALA A 1 178 ? -15.466 -31.926 5.937 1.00 25.86 178 ALA A CA 1
ATOM 1312 C C . ALA A 1 178 ? -16.576 -32.302 4.937 1.00 25.86 178 ALA A C 1
ATOM 1314 O O . ALA A 1 178 ? -16.328 -32.515 3.758 1.00 25.86 178 ALA A O 1
ATOM 1315 N N . ALA A 1 179 ? -17.798 -32.329 5.474 1.00 28.50 179 ALA A N 1
ATOM 1316 C CA . ALA A 1 179 ? -19.061 -31.911 4.862 1.00 28.50 179 ALA A CA 1
ATOM 1317 C C . AL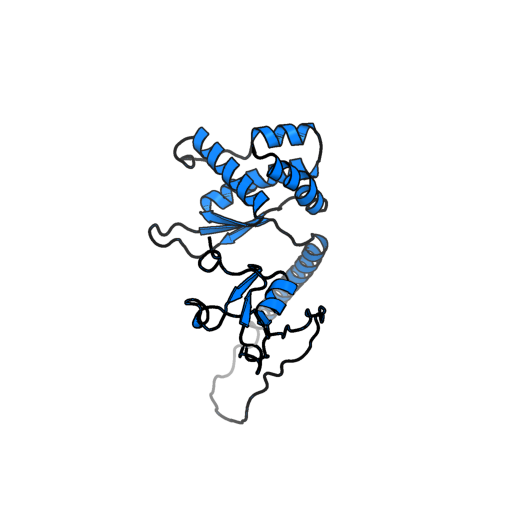A A 1 179 ? -19.469 -32.510 3.499 1.00 28.50 179 ALA A C 1
ATOM 1319 O O . ALA A 1 179 ? -19.220 -31.944 2.436 1.00 28.50 179 ALA A O 1
ATOM 1320 N N . ALA A 1 180 ? -20.275 -33.575 3.573 1.00 32.41 180 ALA A N 1
ATOM 1321 C CA . ALA A 1 180 ? -21.230 -33.941 2.534 1.00 32.41 180 ALA A CA 1
ATOM 1322 C C . ALA A 1 180 ? -22.205 -32.772 2.297 1.00 32.41 180 ALA A C 1
ATOM 1324 O O . ALA A 1 180 ? -23.090 -32.503 3.108 1.00 32.41 180 ALA A O 1
ATOM 1325 N N . THR A 1 181 ? -21.997 -32.055 1.197 1.00 38.44 181 THR A N 1
ATOM 1326 C CA . THR A 1 181 ? -22.973 -31.112 0.644 1.00 38.44 181 THR A CA 1
ATOM 1327 C C . THR A 1 181 ? -23.820 -31.912 -0.336 1.00 38.44 181 THR A C 1
ATOM 1329 O O . THR A 1 181 ? -23.257 -32.603 -1.182 1.00 38.44 181 THR A O 1
ATOM 1332 N N . GLU A 1 182 ? -25.142 -31.883 -0.174 1.00 46.56 182 GLU A N 1
ATOM 1333 C CA . GLU A 1 182 ? -26.105 -32.621 -0.998 1.00 46.56 182 GLU A CA 1
ATOM 1334 C C . GLU A 1 182 ? -25.814 -32.405 -2.491 1.00 46.56 182 GLU A C 1
ATOM 1336 O O . GLU A 1 182 ? -26.014 -31.317 -3.036 1.00 46.56 182 GLU A O 1
ATOM 1341 N N . LEU A 1 183 ? -25.270 -33.437 -3.140 1.00 58.06 183 LEU A N 1
ATOM 1342 C CA . LEU A 1 183 ? -25.039 -33.436 -4.577 1.00 58.06 183 LEU A CA 1
ATOM 1343 C C . LEU A 1 183 ? -26.407 -33.468 -5.281 1.00 58.06 183 LEU A C 1
ATOM 1345 O O . LEU A 1 183 ? -27.290 -34.218 -4.857 1.00 58.06 183 LEU A O 1
ATOM 1349 N N . PRO A 1 184 ? -26.607 -32.662 -6.337 1.00 62.69 184 PRO A N 1
ATOM 1350 C CA . PRO A 1 184 ? -27.851 -32.666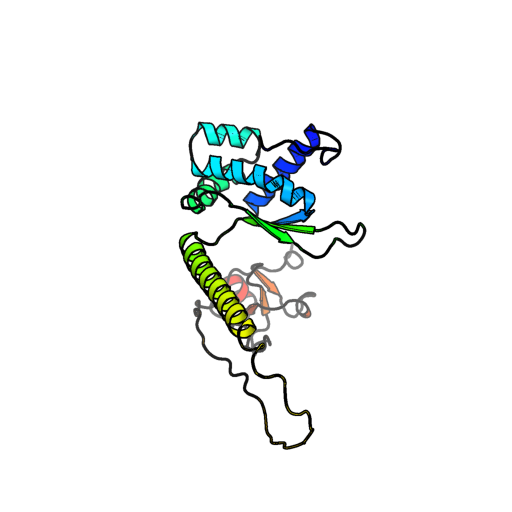 -7.097 1.00 62.69 184 PRO A CA 1
ATOM 1351 C C . PRO A 1 184 ? -28.107 -34.050 -7.716 1.00 62.69 184 PRO A C 1
ATOM 1353 O O . PRO A 1 184 ? -27.172 -34.803 -7.994 1.00 62.69 184 PRO A O 1
ATOM 1356 N N . ALA A 1 185 ? -29.383 -34.395 -7.915 1.00 64.75 185 ALA A N 1
ATOM 1357 C CA . ALA A 1 185 ? -29.780 -35.668 -8.515 1.00 64.75 185 ALA A CA 1
ATOM 1358 C C . ALA A 1 185 ? -29.050 -35.879 -9.856 1.00 64.75 185 ALA A C 1
ATOM 1360 O O . ALA A 1 185 ? -29.056 -34.991 -10.702 1.00 64.75 185 ALA A O 1
ATOM 1361 N N . GLY A 1 186 ? -28.383 -37.027 -10.022 1.00 70.81 186 GLY A N 1
ATOM 1362 C CA . GLY A 1 186 ? -27.598 -37.332 -11.227 1.00 70.81 186 GLY A CA 1
ATOM 1363 C C . GLY A 1 186 ? -26.147 -36.826 -11.222 1.00 70.81 186 GLY A C 1
ATOM 1364 O O . GLY A 1 186 ? -25.465 -36.965 -12.239 1.00 70.81 186 GLY A O 1
ATOM 1365 N N . ALA A 1 187 ? -25.650 -36.286 -10.101 1.00 80.00 187 ALA A N 1
ATOM 1366 C CA . ALA A 1 187 ? -24.250 -35.893 -9.928 1.00 80.00 187 ALA A CA 1
ATOM 1367 C C . ALA A 1 187 ? -23.462 -36.865 -9.032 1.00 80.00 187 ALA A C 1
ATOM 1369 O O . ALA A 1 187 ? -23.965 -37.358 -8.023 1.00 80.00 187 ALA A O 1
ATOM 1370 N N . HIS A 1 188 ? -22.195 -37.088 -9.375 1.00 80.81 188 HIS A N 1
ATOM 1371 C CA . HIS A 1 188 ? -21.254 -37.907 -8.618 1.00 80.81 188 HIS A CA 1
ATOM 1372 C C . HIS A 1 188 ? -19.970 -37.112 -8.345 1.00 80.81 188 HIS A C 1
ATOM 1374 O O . HIS A 1 188 ? -19.453 -36.412 -9.221 1.00 80.81 188 HIS A O 1
ATOM 1380 N N . ALA A 1 189 ? -19.440 -37.213 -7.125 1.00 80.62 189 ALA A N 1
ATOM 1381 C CA . ALA A 1 189 ? -18.127 -36.656 -6.804 1.00 80.62 189 ALA A CA 1
ATOM 1382 C C . ALA A 1 189 ? -17.015 -37.423 -7.553 1.00 80.62 189 ALA A C 1
ATOM 1384 O O . ALA A 1 189 ? -17.218 -38.568 -7.952 1.00 80.62 189 ALA A O 1
ATOM 1385 N N . PRO A 1 190 ? -15.830 -36.849 -7.777 1.00 81.00 190 PRO A N 1
ATOM 1386 C CA . PRO A 1 190 ? -14.704 -37.603 -8.314 1.00 81.00 190 PRO A CA 1
ATOM 1387 C C . PRO A 1 190 ? -14.389 -38.812 -7.421 1.00 81.00 190 PRO A C 1
ATOM 1389 O O . PRO A 1 190 ? -14.536 -38.735 -6.200 1.00 81.00 190 PRO A O 1
ATOM 1392 N N . LEU A 1 191 ? -13.960 -39.924 -8.024 1.00 80.81 191 LEU A N 1
ATOM 1393 C CA . LEU A 1 191 ? -13.375 -41.033 -7.265 1.00 80.81 191 LEU A CA 1
ATOM 1394 C C . LEU A 1 191 ? -12.110 -40.537 -6.544 1.00 80.81 191 LEU A C 1
ATOM 1396 O O . LEU A 1 191 ? -11.504 -39.556 -6.972 1.00 80.81 191 LEU A O 1
ATOM 1400 N N . GLU A 1 192 ? -11.677 -41.224 -5.487 1.00 71.50 192 GLU A N 1
ATOM 1401 C CA . GLU A 1 192 ? -10.460 -40.855 -4.736 1.00 71.50 192 GLU A CA 1
ATOM 1402 C C . GLU A 1 192 ? -9.202 -40.815 -5.627 1.00 71.50 192 GLU A C 1
ATOM 1404 O O . GLU A 1 192 ? -8.277 -40.049 -5.378 1.00 71.50 192 GLU A O 1
ATOM 1409 N N . ASP A 1 193 ? -9.219 -41.571 -6.727 1.00 69.94 193 ASP A N 1
ATOM 1410 C CA . ASP A 1 193 ? -8.180 -41.616 -7.761 1.00 69.94 193 ASP A CA 1
ATOM 1411 C C . ASP A 1 193 ? -8.317 -40.505 -8.835 1.00 69.94 193 ASP A C 1
ATOM 1413 O O . ASP A 1 193 ? -7.568 -40.447 -9.805 1.00 69.94 193 ASP A O 1
ATOM 1417 N N . GLY A 1 194 ? -9.322 -39.626 -8.731 1.00 69.88 194 GLY A N 1
ATOM 1418 C CA . GLY A 1 194 ? -9.633 -38.591 -9.733 1.00 69.88 194 GLY A CA 1
ATOM 1419 C C . GLY A 1 194 ? -10.187 -39.131 -11.062 1.00 69.88 194 GLY A C 1
ATOM 1420 O O . GLY A 1 194 ? -10.475 -38.360 -11.983 1.00 69.88 194 GLY A O 1
ATOM 1421 N N . SER A 1 195 ? -10.352 -40.449 -11.157 1.00 77.00 195 SER A N 1
ATOM 1422 C CA . SER A 1 195 ? -10.855 -41.172 -12.321 1.00 77.00 195 SER A CA 1
ATOM 1423 C C . SER A 1 195 ? -12.369 -40.991 -12.525 1.00 77.00 195 SER A C 1
ATOM 1425 O O . SER A 1 195 ? -13.119 -40.651 -11.606 1.00 77.00 195 SER A O 1
ATOM 1427 N N . GLN A 1 196 ? -12.815 -41.215 -13.764 1.00 83.62 196 GLN A N 1
ATOM 1428 C CA . GLN A 1 196 ? -14.217 -41.135 -14.179 1.00 83.62 196 GLN A CA 1
ATOM 1429 C C . GLN A 1 196 ? -15.076 -42.231 -13.516 1.00 83.62 196 GLN A C 1
ATOM 1431 O O . GLN A 1 196 ? -14.766 -43.407 -13.704 1.00 83.62 196 GLN A O 1
ATOM 1436 N N . PRO A 1 197 ? -16.174 -41.889 -12.811 1.00 82.25 197 PRO A N 1
ATOM 1437 C CA . PRO A 1 197 ? -17.144 -42.870 -12.324 1.00 82.25 197 PRO A CA 1
ATOM 1438 C C . PRO A 1 197 ? -17.907 -43.559 -13.471 1.00 82.25 197 PRO A C 1
ATOM 1440 O O . PRO A 1 197 ? -18.278 -42.917 -14.460 1.00 82.25 197 PRO A O 1
ATOM 1443 N N . GLU A 1 198 ? -18.186 -44.860 -13.335 1.00 79.38 198 GLU A N 1
ATOM 1444 C CA . GLU A 1 198 ? -18.978 -45.615 -14.316 1.00 79.38 198 GLU A CA 1
ATOM 1445 C C . GLU A 1 198 ? -20.398 -45.035 -14.441 1.00 79.38 198 GLU A C 1
ATOM 1447 O O . GLU A 1 198 ? -21.099 -44.853 -13.448 1.00 79.38 198 GLU A O 1
ATOM 1452 N N . GLY A 1 199 ? -20.828 -44.731 -15.670 1.00 81.25 199 GLY A N 1
ATOM 1453 C CA . GLY A 1 199 ? -22.159 -44.172 -15.941 1.00 81.25 199 GLY A CA 1
ATOM 1454 C C . GLY A 1 199 ? -22.267 -42.644 -15.869 1.00 81.25 199 GLY A C 1
ATOM 1455 O O . GLY A 1 199 ? -23.345 -42.121 -16.136 1.00 81.25 199 GLY A O 1
ATOM 1456 N N . PHE A 1 200 ? -21.173 -41.921 -15.589 1.00 87.69 200 PHE A N 1
ATOM 1457 C CA . PHE A 1 200 ? -21.152 -40.452 -15.558 1.00 87.69 200 PHE A CA 1
ATOM 1458 C C . PHE A 1 200 ? -20.216 -39.889 -16.645 1.00 87.69 200 PHE A C 1
ATOM 1460 O O . PHE A 1 200 ? -19.050 -39.581 -16.378 1.00 87.69 200 PHE A O 1
ATOM 1467 N N . PRO A 1 201 ? -20.680 -39.791 -17.908 1.00 89.38 201 PRO A N 1
ATOM 1468 C CA . PRO A 1 201 ? -19.867 -39.359 -19.041 1.00 89.38 201 PRO A CA 1
ATOM 1469 C C . PRO A 1 201 ? -19.532 -37.863 -19.056 1.00 89.38 201 PRO A C 1
ATOM 1471 O O . PRO A 1 201 ? -18.693 -37.456 -19.850 1.00 89.38 201 PRO A O 1
ATOM 1474 N N . ILE A 1 202 ? -20.177 -37.020 -18.249 1.00 89.50 202 ILE A N 1
ATOM 1475 C CA . ILE A 1 202 ? -20.076 -35.563 -18.399 1.00 89.50 202 ILE A CA 1
ATOM 1476 C C . ILE A 1 202 ? -19.218 -34.959 -17.296 1.00 89.50 202 ILE A C 1
ATOM 1478 O O . ILE A 1 202 ? -19.453 -35.181 -16.111 1.00 89.50 202 ILE A O 1
ATOM 1482 N N . LYS A 1 203 ? -18.238 -34.148 -17.702 1.00 91.12 203 LYS A N 1
ATOM 1483 C CA . LYS A 1 203 ? -17.292 -33.483 -16.800 1.00 91.12 203 LYS A CA 1
ATOM 1484 C C . LYS A 1 203 ? -17.774 -32.083 -16.444 1.00 91.12 203 LYS A C 1
ATOM 1486 O O . LYS A 1 203 ? -17.833 -31.224 -17.320 1.00 91.12 203 LYS A O 1
ATOM 1491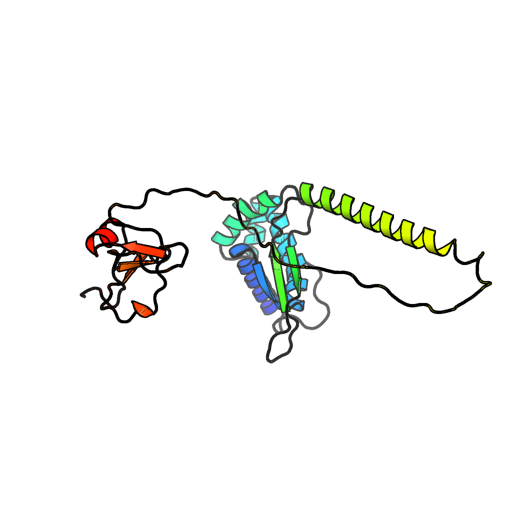 N N . GLY A 1 204 ? -18.065 -31.830 -15.176 1.00 90.69 204 GLY A N 1
ATOM 1492 C CA . GLY A 1 204 ? -18.394 -30.517 -14.627 1.00 90.69 204 GLY A CA 1
ATOM 1493 C C . GLY A 1 204 ? -17.210 -29.874 -13.908 1.00 90.69 204 GLY A C 1
ATOM 1494 O O . GLY A 1 204 ? -16.499 -30.528 -13.145 1.00 90.69 204 GLY A O 1
ATOM 1495 N N . ASN A 1 205 ? -17.012 -28.577 -14.129 1.00 89.62 205 ASN A N 1
ATOM 1496 C CA . ASN A 1 205 ? -16.045 -27.764 -13.394 1.00 89.62 205 ASN A CA 1
ATOM 1497 C C . ASN A 1 205 ? -16.796 -26.820 -12.441 1.00 89.62 205 ASN A C 1
ATOM 1499 O O . ASN A 1 205 ? -17.574 -25.974 -12.899 1.00 89.62 205 ASN A O 1
ATOM 1503 N N . ALA A 1 206 ? -16.606 -26.979 -11.127 1.00 86.12 206 ALA A N 1
ATOM 1504 C CA . ALA A 1 206 ? -17.410 -26.287 -10.123 1.00 86.12 206 ALA A CA 1
ATOM 1505 C C . ALA A 1 206 ? -17.100 -24.785 -10.073 1.00 86.12 206 ALA A C 1
ATOM 1507 O O . ALA A 1 206 ? -18.026 -23.992 -9.866 1.00 86.12 206 ALA A O 1
ATOM 1508 N N . ASP A 1 207 ? -15.847 -24.407 -10.339 1.00 86.31 207 ASP A N 1
ATOM 1509 C CA . ASP A 1 207 ? -15.377 -23.017 -10.380 1.00 86.31 207 ASP A CA 1
ATOM 1510 C C . ASP A 1 207 ? -16.028 -22.189 -11.499 1.00 86.31 207 ASP A C 1
ATOM 1512 O O . ASP A 1 207 ? -16.458 -21.055 -11.287 1.00 86.31 207 ASP A O 1
ATOM 1516 N N . SER A 1 208 ? -16.103 -22.744 -12.711 1.00 85.81 208 SER A N 1
ATOM 1517 C CA . SER A 1 208 ? -16.602 -22.038 -13.901 1.00 85.81 208 SER A CA 1
ATOM 1518 C C . SER A 1 208 ? -18.081 -22.279 -14.193 1.00 85.81 208 SER A C 1
ATOM 1520 O O . SER A 1 208 ? -18.645 -21.591 -15.046 1.00 85.81 208 SER A O 1
ATOM 1522 N N . LYS A 1 209 ? -18.713 -23.240 -13.502 1.00 90.38 209 LYS A N 1
ATOM 1523 C CA . LYS A 1 209 ? -20.081 -23.710 -13.785 1.00 90.38 209 LYS A CA 1
ATOM 1524 C C . LYS A 1 209 ? -20.266 -24.110 -15.249 1.00 90.38 209 LYS A C 1
ATOM 1526 O O . LYS A 1 209 ? -21.323 -23.893 -15.835 1.00 90.38 209 LYS A O 1
ATOM 1531 N N . LEU A 1 210 ? -19.227 -24.692 -15.847 1.00 90.75 210 LEU A N 1
ATOM 1532 C CA . LEU A 1 210 ? -19.269 -25.237 -17.199 1.00 90.75 210 LEU A CA 1
ATOM 1533 C C . LEU A 1 210 ? -19.232 -26.762 -17.159 1.00 90.75 210 LEU A C 1
ATOM 1535 O O . LEU A 1 210 ? -18.517 -27.342 -16.337 1.00 90.75 210 LEU A O 1
ATOM 1539 N N . TYR A 1 211 ? -19.975 -27.403 -18.060 1.00 91.12 211 TYR A N 1
ATOM 1540 C CA . TYR A 1 211 ? -19.880 -28.844 -18.281 1.00 91.12 211 TYR A CA 1
ATOM 1541 C C . TYR A 1 211 ? -19.317 -29.168 -19.666 1.00 91.12 211 TYR A C 1
ATOM 1543 O O . TYR A 1 211 ? -19.414 -28.381 -20.606 1.00 91.12 211 TYR A O 1
ATOM 1551 N N . HIS A 1 212 ? -18.697 -30.336 -19.793 1.00 90.44 212 HIS A N 1
ATOM 1552 C CA . HIS A 1 212 ? -18.072 -30.809 -21.018 1.00 90.44 212 HIS A CA 1
ATOM 1553 C C . HIS A 1 212 ? -18.579 -32.208 -21.359 1.00 90.44 212 HIS A C 1
ATOM 1555 O O . HIS A 1 212 ? -18.448 -33.142 -20.568 1.00 90.44 212 HIS A O 1
ATOM 1561 N N . VAL A 1 213 ? -19.121 -32.337 -22.568 1.00 91.00 213 VAL A N 1
ATOM 1562 C CA . VAL A 1 213 ? -19.597 -33.596 -23.158 1.00 91.00 213 VAL A CA 1
ATOM 1563 C C . VAL A 1 213 ? -18.410 -34.353 -23.785 1.00 91.00 213 VAL A C 1
ATOM 1565 O O . VAL A 1 213 ? -17.499 -33.674 -24.284 1.00 91.00 213 VAL A O 1
ATOM 1568 N N . PRO A 1 214 ? -18.394 -35.705 -23.797 1.00 88.06 214 PRO A N 1
ATOM 1569 C CA . PRO A 1 214 ? -17.323 -36.521 -24.389 1.00 88.06 214 PRO A CA 1
ATOM 1570 C C . PRO A 1 214 ? -16.880 -36.121 -25.799 1.00 88.06 214 PRO A C 1
ATOM 1572 O O . PRO A 1 214 ? -15.687 -36.129 -26.091 1.00 88.06 214 PRO A O 1
ATOM 1575 N N . ASP A 1 215 ? -17.817 -35.688 -26.643 1.00 83.44 215 ASP A N 1
ATOM 1576 C CA . ASP A 1 215 ? -17.541 -35.311 -28.036 1.00 83.44 215 ASP A CA 1
ATOM 1577 C C . ASP A 1 215 ? -16.918 -33.913 -28.190 1.00 83.44 215 ASP A C 1
ATOM 1579 O O . ASP A 1 215 ? -16.580 -33.474 -29.292 1.00 83.44 215 ASP A O 1
ATOM 1583 N N . SER A 1 216 ? -16.749 -33.172 -27.092 1.00 84.44 216 SER A N 1
ATOM 1584 C CA . SER A 1 216 ? -16.186 -31.827 -27.147 1.00 84.44 216 SER A CA 1
ATOM 1585 C C . SER A 1 216 ? -14.660 -31.823 -27.233 1.00 84.44 216 SER A C 1
ATOM 1587 O O . SER A 1 216 ? -13.968 -32.579 -26.554 1.00 84.44 216 SER A O 1
ATOM 1589 N N . ARG A 1 217 ? -14.096 -30.859 -27.980 1.00 83.81 217 ARG A N 1
ATOM 1590 C CA . ARG A 1 217 ? -12.632 -30.728 -28.155 1.00 83.81 217 ARG A CA 1
ATOM 1591 C C . ARG A 1 217 ? -11.845 -30.646 -26.841 1.00 83.81 217 ARG A C 1
ATOM 1593 O O . ARG A 1 217 ? -10.658 -30.947 -26.812 1.00 83.81 217 ARG A O 1
ATOM 1600 N N . PHE A 1 218 ? -12.482 -30.137 -25.788 1.00 83.00 218 PHE A N 1
ATOM 1601 C CA . PHE A 1 218 ? -11.851 -29.865 -24.499 1.00 83.00 218 PHE A CA 1
ATOM 1602 C C . PHE A 1 218 ? -12.085 -30.970 -23.469 1.00 83.00 218 PHE A C 1
ATOM 1604 O O . PHE A 1 218 ? -11.488 -30.920 -22.398 1.00 83.00 218 PHE A O 1
ATOM 1611 N N . TYR A 1 219 ? -12.896 -31.982 -23.785 1.00 87.38 219 TYR A N 1
ATOM 1612 C CA . TYR A 1 219 ? -13.263 -33.035 -22.845 1.00 87.38 219 TYR A CA 1
ATOM 1613 C C . TYR A 1 219 ? -12.049 -33.746 -22.233 1.00 87.38 219 TYR A C 1
ATOM 1615 O O . TYR A 1 219 ? -11.964 -33.914 -21.017 1.00 87.38 219 TYR A O 1
ATOM 1623 N N . ASN A 1 220 ? -11.061 -34.106 -23.056 1.00 86.25 220 ASN A N 1
ATOM 1624 C CA . ASN A 1 220 ? -9.861 -34.814 -22.595 1.00 86.25 220 ASN A CA 1
ATOM 1625 C C . ASN A 1 220 ? -8.912 -33.930 -21.775 1.00 86.25 220 ASN A C 1
ATOM 1627 O O . ASN A 1 220 ? -8.203 -34.440 -20.915 1.00 86.25 220 ASN A O 1
ATOM 1631 N N . SER A 1 221 ? -8.902 -32.616 -22.018 1.00 87.00 221 SER A N 1
ATOM 1632 C CA . SER A 1 221 ? -8.043 -31.668 -21.295 1.00 87.00 221 SER A CA 1
ATOM 1633 C C . SER A 1 221 ? -8.650 -31.161 -19.988 1.00 87.00 221 SER A C 1
ATOM 1635 O O . SER A 1 221 ? -7.923 -30.639 -19.146 1.00 87.00 221 SER A O 1
ATOM 1637 N N . THR A 1 222 ? -9.969 -31.265 -19.824 1.00 84.88 222 THR A N 1
ATOM 1638 C CA . THR A 1 222 ? -10.649 -30.767 -18.629 1.00 84.88 222 THR A CA 1
ATOM 1639 C C . THR A 1 222 ? -10.541 -31.774 -17.483 1.00 84.88 222 THR A C 1
ATOM 1641 O O . THR A 1 222 ? -10.884 -32.953 -17.634 1.00 84.88 222 THR A O 1
ATOM 1644 N N . VAL A 1 223 ? -10.106 -31.275 -16.324 1.00 86.38 223 VAL A N 1
ATOM 1645 C CA . VAL A 1 223 ? -10.189 -31.965 -15.032 1.00 86.38 223 VAL A CA 1
ATOM 1646 C C . VAL A 1 223 ? -11.586 -31.727 -14.464 1.00 86.38 223 VAL A C 1
ATOM 1648 O O . VAL A 1 223 ? -12.018 -30.579 -14.347 1.00 86.38 223 VAL A O 1
ATOM 1651 N N . ALA A 1 224 ? -12.310 -32.808 -14.183 1.00 85.81 224 ALA A N 1
ATOM 1652 C CA . ALA A 1 224 ? -13.656 -32.741 -13.632 1.00 85.81 224 ALA A CA 1
ATOM 1653 C C . ALA A 1 224 ? -13.602 -32.639 -12.108 1.00 85.81 224 ALA A C 1
ATOM 1655 O O . ALA A 1 224 ? -12.892 -33.403 -11.459 1.00 85.81 224 ALA A O 1
ATOM 1656 N N . GLU A 1 225 ? -14.387 -31.725 -11.552 1.00 89.38 225 GLU A N 1
ATOM 1657 C CA . GLU A 1 225 ? -14.604 -31.608 -10.107 1.00 89.38 225 GLU A CA 1
ATOM 1658 C C . GLU A 1 225 ? -15.935 -32.233 -9.697 1.00 89.38 225 GLU A C 1
ATOM 1660 O O . GLU A 1 225 ? -16.103 -32.615 -8.545 1.00 89.38 225 GLU A O 1
ATOM 1665 N N . ILE A 1 226 ? -16.877 -32.348 -10.638 1.00 90.25 226 ILE A N 1
ATOM 1666 C CA . ILE A 1 226 ? -18.159 -33.038 -10.487 1.00 90.25 226 ILE A CA 1
ATOM 1667 C C . ILE A 1 226 ? -18.428 -33.807 -11.782 1.00 90.25 226 ILE A C 1
ATOM 1669 O O . ILE A 1 226 ? -18.131 -33.315 -12.870 1.00 90.25 226 ILE A O 1
ATOM 1673 N N . TRP A 1 227 ? -18.993 -35.004 -11.679 1.00 91.00 227 TRP A N 1
ATOM 1674 C CA . TRP A 1 227 ? -19.387 -35.827 -12.818 1.00 91.00 227 TRP A CA 1
ATOM 1675 C C . TRP A 1 227 ? -20.911 -35.905 -12.922 1.00 91.00 227 TRP A C 1
ATOM 1677 O O . TRP A 1 227 ? -21.583 -36.042 -11.904 1.00 91.00 227 TRP A O 1
ATOM 1687 N N . PHE A 1 228 ? -21.460 -35.832 -14.136 1.00 90.44 228 PHE A N 1
ATOM 1688 C CA . PHE A 1 228 ? -22.904 -35.915 -14.395 1.00 90.44 228 PHE A CA 1
ATOM 1689 C C . PHE A 1 228 ? -23.247 -37.101 -15.298 1.00 90.44 228 PHE A C 1
ATOM 1691 O O . PHE A 1 228 ? -22.466 -37.464 -16.186 1.00 90.44 228 PHE A O 1
ATOM 1698 N N . ALA A 1 229 ? -24.416 -37.700 -15.061 1.00 89.12 229 ALA A N 1
ATOM 1699 C CA . ALA A 1 229 ? -24.935 -38.803 -15.865 1.00 89.12 229 ALA A CA 1
ATOM 1700 C C . ALA A 1 229 ? -25.427 -38.312 -17.235 1.00 89.12 229 ALA A C 1
ATOM 1702 O O . ALA A 1 229 ? -25.086 -38.895 -18.266 1.00 89.12 229 ALA A O 1
ATOM 1703 N N . THR A 1 230 ? -26.175 -37.205 -17.262 1.00 89.31 230 THR A N 1
ATOM 1704 C CA . THR A 1 230 ? -26.700 -36.597 -18.493 1.00 89.31 230 THR A CA 1
ATOM 1705 C C . THR A 1 230 ? -26.468 -35.085 -18.543 1.00 89.31 230 THR A C 1
ATOM 1707 O O . THR A 1 230 ? -26.115 -34.457 -17.543 1.00 89.31 230 THR A O 1
ATOM 1710 N N . ALA A 1 231 ? -26.582 -34.495 -19.739 1.00 87.50 231 ALA A N 1
ATOM 1711 C CA . ALA A 1 231 ? -26.392 -33.053 -19.921 1.00 87.50 231 ALA A CA 1
ATOM 1712 C C . ALA A 1 231 ? -27.500 -32.268 -19.210 1.00 87.50 231 ALA A C 1
ATOM 1714 O O . ALA A 1 231 ? -27.220 -31.250 -18.585 1.00 87.50 231 ALA A O 1
ATOM 1715 N N . ASP A 1 232 ? -28.714 -32.814 -19.220 1.00 86.44 232 ASP A N 1
ATOM 1716 C CA . ASP A 1 232 ? -29.874 -32.253 -18.535 1.00 86.44 232 ASP A CA 1
ATOM 1717 C C . ASP A 1 232 ? -29.651 -32.191 -17.013 1.00 86.44 232 ASP A C 1
ATOM 1719 O O . ASP A 1 232 ? -30.011 -31.198 -16.384 1.00 86.44 232 ASP A O 1
ATOM 1723 N N . ASP A 1 233 ? -28.983 -33.190 -16.418 1.00 86.50 233 ASP A N 1
ATOM 1724 C CA . ASP A 1 233 ? -28.628 -33.172 -14.988 1.00 86.50 233 ASP A CA 1
ATOM 1725 C C . ASP A 1 233 ? -27.606 -32.070 -14.666 1.00 86.50 233 ASP A C 1
ATOM 1727 O O . ASP A 1 233 ? -27.684 -31.414 -13.624 1.00 86.50 233 ASP A O 1
ATOM 1731 N N . ALA A 1 234 ? -26.651 -31.838 -15.573 1.00 87.81 234 ALA A N 1
ATOM 1732 C CA . ALA A 1 234 ? -25.672 -30.765 -15.431 1.00 87.81 234 ALA A CA 1
ATOM 1733 C C . ALA A 1 234 ? -26.352 -29.386 -15.507 1.00 87.81 234 ALA A C 1
ATOM 1735 O O . ALA A 1 234 ? -26.079 -28.517 -14.674 1.00 87.81 234 ALA A O 1
ATOM 1736 N N . GLU A 1 235 ? -27.278 -29.197 -16.448 1.00 87.19 235 GLU A N 1
ATOM 1737 C CA . GLU A 1 235 ? -28.064 -27.965 -16.573 1.00 87.19 235 GLU A CA 1
ATOM 1738 C C . GLU A 1 235 ? -29.007 -27.752 -15.382 1.00 87.19 235 GLU A C 1
ATOM 1740 O O . GLU A 1 235 ? -29.076 -26.643 -14.846 1.00 87.19 235 GLU A O 1
ATOM 1745 N N . ALA A 1 236 ? -29.655 -28.813 -14.888 1.00 87.56 236 ALA A N 1
ATOM 1746 C CA . ALA A 1 236 ? -30.472 -28.776 -13.674 1.00 87.56 236 ALA A CA 1
ATOM 1747 C C . ALA A 1 236 ? -29.646 -28.401 -12.430 1.00 87.56 236 ALA A C 1
ATOM 1749 O O . ALA A 1 236 ? -30.133 -27.697 -11.542 1.00 87.56 236 ALA A O 1
ATOM 1750 N N . ALA A 1 237 ? -28.373 -28.806 -12.388 1.00 85.44 237 ALA A N 1
ATOM 1751 C CA . ALA A 1 237 ? -27.403 -28.406 -11.371 1.00 85.44 237 ALA A CA 1
ATOM 1752 C C . ALA A 1 237 ? -26.818 -26.990 -11.583 1.00 85.44 237 ALA A C 1
ATOM 1754 O O . ALA A 1 237 ? -25.976 -26.543 -10.795 1.00 85.44 237 ALA A O 1
ATOM 1755 N N . GLY A 1 238 ? -27.248 -26.272 -12.627 1.00 86.25 238 GLY A N 1
ATOM 1756 C CA . GLY A 1 238 ? -26.831 -24.904 -12.938 1.00 86.25 238 GLY A CA 1
ATOM 1757 C C . GLY A 1 238 ? -25.509 -24.792 -13.702 1.00 86.25 238 GLY A C 1
ATOM 1758 O O . GLY A 1 238 ? -24.894 -23.723 -13.683 1.00 86.25 238 GLY A O 1
ATOM 1759 N N . TYR A 1 239 ? -25.050 -25.867 -14.347 1.00 90.00 239 TYR A N 1
ATOM 1760 C CA . TYR A 1 239 ? -23.886 -25.854 -15.233 1.00 90.00 239 TYR A CA 1
ATOM 1761 C C . TYR A 1 239 ? -24.321 -25.549 -16.666 1.00 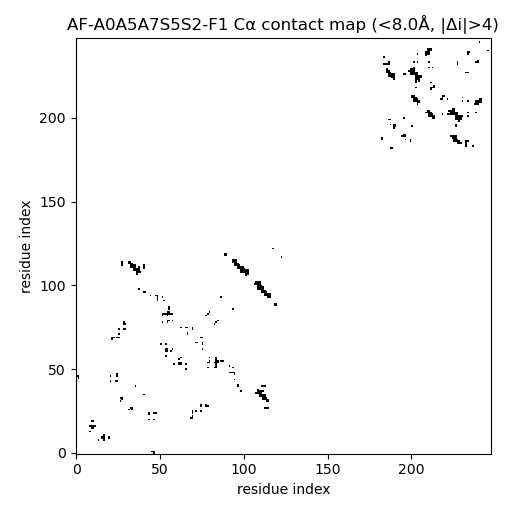90.00 239 TYR A C 1
ATOM 1763 O O . TYR A 1 239 ? -25.355 -26.010 -17.126 1.00 90.00 239 TYR A O 1
ATOM 1771 N N . LEU A 1 240 ? -23.517 -24.781 -17.395 1.00 90.44 240 LEU A N 1
ATOM 1772 C CA . LEU A 1 240 ? -23.817 -24.362 -18.764 1.00 90.44 240 LEU A CA 1
ATOM 1773 C C . LEU A 1 240 ? -22.804 -24.935 -19.758 1.00 90.44 240 LEU A C 1
ATOM 1775 O O . LEU A 1 240 ? -21.643 -25.171 -19.420 1.00 90.44 240 LEU A O 1
ATOM 1779 N N . LEU A 1 241 ? -23.200 -25.054 -21.027 1.00 88.88 241 LEU A N 1
ATOM 1780 C CA . LEU A 1 241 ? -22.248 -25.328 -22.105 1.00 88.88 241 LEU A CA 1
ATOM 1781 C C . LEU A 1 241 ? -21.191 -24.214 -22.213 1.00 88.88 241 LEU A C 1
ATOM 1783 O O . LEU A 1 241 ? -21.502 -23.030 -21.991 1.00 88.88 241 LEU A O 1
ATOM 1787 N N . PRO A 1 242 ? -19.950 -24.538 -22.621 1.00 86.00 242 PRO A N 1
ATOM 1788 C CA . PRO A 1 242 ? -18.939 -23.547 -22.950 1.00 86.00 242 PRO A CA 1
ATOM 1789 C C . PRO A 1 242 ? -19.432 -22.632 -24.080 1.00 86.00 242 PRO A C 1
ATOM 1791 O O . PRO A 1 242 ? -20.094 -23.114 -24.999 1.00 86.00 242 PRO A O 1
ATOM 1794 N N . PRO A 1 243 ? -19.067 -21.336 -24.096 1.00 82.69 243 PRO A N 1
ATOM 1795 C CA . PRO A 1 243 ? -19.527 -20.390 -25.119 1.00 82.69 243 PRO A CA 1
ATOM 1796 C C . PRO A 1 243 ? -19.278 -20.836 -26.567 1.00 82.69 243 PRO A C 1
ATOM 1798 O O . PRO A 1 243 ? -20.024 -20.464 -27.458 1.00 82.69 243 PRO A O 1
ATOM 1801 N N . SER A 1 244 ? -18.250 -21.655 -26.802 1.00 79.75 244 SER A N 1
ATOM 1802 C CA . SER A 1 244 ? -17.919 -22.207 -28.121 1.00 79.75 244 SER A CA 1
ATOM 1803 C C . SER A 1 244 ? -18.880 -23.291 -28.622 1.00 79.75 244 SER A C 1
ATOM 1805 O O . SER A 1 244 ? -18.758 -23.702 -29.768 1.00 79.75 244 SER A O 1
ATOM 1807 N N . GLN A 1 245 ? -19.728 -23.829 -27.745 1.00 77.38 245 GLN A N 1
ATOM 1808 C CA . GLN A 1 245 ? -20.664 -24.928 -28.017 1.00 77.38 245 GLN A CA 1
ATOM 1809 C C . GLN A 1 245 ? -22.124 -24.506 -27.850 1.00 77.38 245 GLN A C 1
ATOM 1811 O O . GLN A 1 245 ? -23.017 -25.312 -28.075 1.00 77.38 245 GLN A O 1
ATOM 1816 N N . ARG A 1 246 ? -22.379 -23.258 -27.445 1.00 80.00 246 ARG A N 1
ATOM 1817 C CA . ARG A 1 246 ? -23.733 -22.710 -27.449 1.00 80.00 246 ARG A CA 1
ATOM 1818 C C . ARG A 1 246 ? -24.092 -22.421 -28.901 1.00 80.00 246 ARG A C 1
ATOM 1820 O O . ARG A 1 246 ? -23.355 -21.694 -29.567 1.00 80.00 246 ARG A O 1
ATOM 1827 N N . GLU A 1 247 ? -25.178 -23.013 -29.386 1.00 70.06 247 GLU A N 1
ATOM 1828 C CA . GLU A 1 247 ? -25.763 -22.609 -30.663 1.00 70.06 247 GLU A CA 1
ATOM 1829 C C . GLU A 1 247 ? -26.128 -21.117 -30.566 1.00 70.06 247 GLU A C 1
ATOM 1831 O O . GLU A 1 247 ? -26.668 -20.666 -29.553 1.00 70.06 247 GLU A O 1
ATOM 1836 N N . SER A 1 248 ? -25.696 -20.343 -31.564 1.00 51.56 248 SER A N 1
ATOM 1837 C CA . SER A 1 248 ? -25.825 -18.881 -31.619 1.00 51.56 248 SER A CA 1
ATOM 1838 C C . SER A 1 248 ? -27.241 -18.421 -31.919 1.00 51.56 248 SER A C 1
ATOM 1840 O O . SER A 1 248 ? -27.809 -18.999 -32.874 1.00 51.56 248 SER A O 1
#

Secondary structure (DSSP, 8-state):
-PPPPSSSPTTSSHHHHHHHHHHHHHHHHHHSEEEEEHHHHHHHHHHHHHHHHHHHH--HHHHHHHHTT---HHHHHHIIIIIHHHTTT--S--EEEEEEPPPTTT-PPEEEEEE--S-HHHHHHHHHHHHHHHHHHHHHHHHHTTSSSS---S----------------------------PPTTEEPPPTTSPPPTT--EEEETTTTEEE-TTSTTTTTPPPSEEESSHHHHHHTT-B--TTTS--

Organism: NCBI:txid2495913

Nearest PDB structures (foldseek):
  5v7q-assembly1_N  TM=9.954E-01  e=1.166E-17  Mycobacterium tuberculosis
  8cvm-assembly1_m  TM=9.813E-01  e=1.675E-15  Cutibacterium acnes
  7ryh-assembly1_M  TM=9.068E-01  e=8.191E-14  Acinetobacter baumannii AB0057
  6ysi-assembly1_J  TM=9.083E-01  e=9.802E-14  Acinetobacter baumannii ATCC 19606 = CIP 70.34 = JCM 6841
  8rdw-assembly1_MB  TM=9.088E-01  e=4.932E-13  Psychrobacter urativorans

InterPro domains:
  IPR000456 Large ribosomal subunit protein bL17 [MF_01368] (5-116)
  IPR000456 Large ribosomal subunit protein bL17 [PF01196] (21-116)
  IPR000456 Large ribosomal subunit protein bL17 [PTHR14413] (1-144)
  IPR000456 Large ribosomal subunit protein bL17 [TIGR00059] (10-116)
  IPR036373 Large ribosomal subunit protein bL17 superfamily [G3DSA:3.90.1030.10] (1-116)
  IPR036373 Large ribosomal subunit protein bL17 superfamily [SSF64263] (1-117)
  IPR047859 Large ribosomal subunit protein bL17, conserved site [PS01167] (34-56)
  IPR060390 ArfC-like, C-terminal domain [PF27542] (184-239)

pLDDT: mean 79.62, std 22.59, range [25.86, 98.38]

Mean predicted aligned error: 19.25 Å